Protein AF-A0A7V2MY46-F1 (afdb_monomer_lite)

Structure (mmCIF, N/CA/C/O backbone):
data_AF-A0A7V2MY46-F1
#
_entry.id   AF-A0A7V2MY46-F1
#
loop_
_atom_site.group_PDB
_atom_site.id
_atom_site.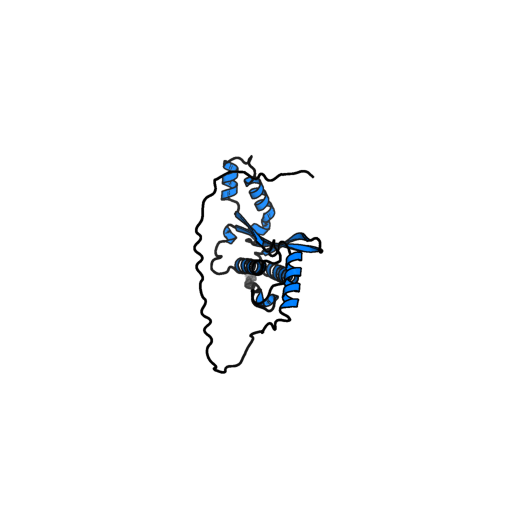type_symbol
_atom_site.label_atom_id
_atom_site.label_alt_id
_atom_site.label_comp_id
_atom_site.label_asym_id
_atom_site.label_entity_id
_atom_site.label_seq_id
_atom_site.pdbx_PDB_ins_code
_atom_site.Cartn_x
_atom_site.Cartn_y
_atom_site.Cartn_z
_atom_site.occupancy
_atom_site.B_iso_or_equiv
_atom_site.auth_seq_id
_atom_site.auth_comp_id
_atom_site.auth_asym_id
_atom_site.auth_atom_id
_atom_site.pdbx_PDB_model_num
ATOM 1 N N . MET A 1 1 ? -29.717 -72.436 32.506 1.00 44.84 1 MET A N 1
ATOM 2 C CA . MET A 1 1 ? -28.414 -71.732 32.573 1.00 44.84 1 MET A CA 1
ATOM 3 C C . MET A 1 1 ? -28.095 -71.177 31.190 1.00 44.84 1 MET A C 1
ATOM 5 O O . MET A 1 1 ? -27.699 -71.942 30.326 1.00 44.84 1 MET A O 1
ATOM 9 N N . ILE A 1 2 ? -28.327 -69.883 30.947 1.00 44.25 2 ILE A N 1
ATOM 10 C CA . ILE A 1 2 ? -28.041 -69.224 29.660 1.00 44.25 2 ILE A CA 1
ATOM 11 C C . ILE A 1 2 ? -27.085 -68.067 29.966 1.00 44.25 2 ILE A C 1
ATOM 13 O O . ILE A 1 2 ? -27.463 -67.117 30.643 1.00 44.25 2 ILE A O 1
ATOM 17 N N . ARG A 1 3 ? -25.819 -68.189 29.548 1.00 48.25 3 ARG A N 1
ATOM 18 C CA . ARG A 1 3 ? -24.793 -67.143 29.689 1.00 48.25 3 ARG A CA 1
ATOM 19 C C . ARG A 1 3 ? -24.829 -66.249 28.450 1.00 48.25 3 ARG A C 1
ATOM 21 O O . ARG A 1 3 ? -24.311 -66.633 27.404 1.00 48.25 3 ARG A O 1
ATOM 28 N N . THR A 1 4 ? -25.407 -65.061 28.564 1.00 49.06 4 THR A N 1
ATOM 29 C CA . THR A 1 4 ? -25.304 -64.002 27.554 1.00 49.06 4 THR A CA 1
ATOM 30 C C . THR A 1 4 ? -23.924 -63.343 27.644 1.00 49.06 4 THR A C 1
ATOM 32 O O . THR A 1 4 ? -23.519 -62.841 28.689 1.00 49.06 4 THR A O 1
ATOM 35 N N . ARG A 1 5 ? -23.152 -63.395 26.551 1.00 54.81 5 ARG A N 1
ATOM 36 C CA . ARG A 1 5 ? -21.852 -62.718 26.427 1.00 54.81 5 ARG A CA 1
ATOM 37 C C . ARG A 1 5 ? -22.068 -61.328 25.832 1.00 54.81 5 ARG A C 1
ATOM 39 O O . ARG A 1 5 ? -22.324 -61.210 24.637 1.00 54.81 5 ARG A O 1
ATOM 46 N N . THR A 1 6 ? -21.933 -60.290 26.647 1.00 55.34 6 THR A N 1
ATOM 47 C CA . THR A 1 6 ? -21.928 -58.892 26.196 1.00 55.34 6 THR A CA 1
ATOM 48 C C . THR A 1 6 ? -20.611 -58.599 25.475 1.00 55.34 6 THR A C 1
ATOM 50 O O . THR A 1 6 ? -19.540 -58.675 26.075 1.00 55.34 6 THR A O 1
ATOM 53 N N . ARG A 1 7 ? -20.673 -58.309 24.172 1.00 56.25 7 ARG A N 1
ATOM 54 C CA . ARG A 1 7 ? -19.528 -57.837 23.379 1.00 56.25 7 ARG A CA 1
ATOM 55 C C . ARG A 1 7 ? -19.527 -56.310 23.390 1.00 56.25 7 ARG A C 1
ATOM 57 O O . ARG A 1 7 ? -20.458 -55.699 22.878 1.00 56.25 7 ARG A O 1
ATOM 64 N N . TRP A 1 8 ? -18.489 -55.710 23.962 1.00 48.81 8 TRP A N 1
ATOM 65 C CA . TRP A 1 8 ? -18.244 -54.273 23.882 1.00 48.81 8 TRP A CA 1
ATOM 66 C C . TRP A 1 8 ? -17.620 -53.951 22.521 1.00 48.81 8 TRP A C 1
ATOM 68 O O . TRP A 1 8 ? -16.520 -54.413 22.220 1.00 48.81 8 TRP A O 1
ATOM 78 N N . LEU A 1 9 ? -18.331 -53.196 21.684 1.00 54.00 9 LEU A N 1
ATOM 79 C CA . LEU A 1 9 ? -17.766 -52.604 20.473 1.00 54.00 9 LEU A CA 1
ATOM 80 C C . LEU A 1 9 ? -17.039 -51.318 20.875 1.00 54.00 9 LEU A C 1
ATOM 82 O O . LEU A 1 9 ? -17.671 -50.340 21.264 1.00 54.00 9 LEU A O 1
ATOM 86 N N . VAL A 1 10 ? -15.709 -51.329 20.803 1.00 60.22 10 VAL A N 1
ATOM 87 C CA . VAL A 1 10 ? -14.891 -50.116 20.911 1.00 60.22 10 VAL A CA 1
ATOM 88 C C . VAL A 1 10 ? -14.992 -49.384 19.573 1.00 60.22 10 VAL A C 1
ATOM 90 O O . VAL A 1 10 ? -14.471 -49.856 18.565 1.00 60.22 10 VAL A O 1
ATOM 93 N N . ALA A 1 11 ? -15.700 -48.255 19.549 1.00 58.91 11 ALA A N 1
ATOM 94 C CA . ALA A 1 11 ? -15.731 -47.365 18.395 1.00 58.91 11 ALA A CA 1
ATOM 95 C C . ALA A 1 11 ? -14.409 -46.584 18.330 1.00 58.91 11 ALA A C 1
ATOM 97 O O . ALA A 1 11 ? -14.105 -45.786 19.217 1.00 58.91 11 ALA A O 1
ATOM 98 N N . LEU A 1 12 ? -13.612 -46.833 17.292 1.00 60.91 12 LEU A N 1
ATOM 99 C CA . LEU A 1 12 ? -12.395 -46.080 17.009 1.00 60.91 12 LEU A CA 1
ATOM 100 C C . LEU A 1 12 ? -12.801 -44.746 16.358 1.00 60.91 12 LEU A C 1
ATOM 102 O O . LEU A 1 12 ? -13.197 -44.717 15.193 1.00 60.91 12 LEU A O 1
ATOM 106 N N . ALA A 1 13 ? -12.761 -43.649 17.113 1.00 59.25 13 ALA A N 1
ATOM 107 C CA . ALA A 1 13 ? -12.963 -42.315 16.554 1.00 59.25 13 ALA A CA 1
ATOM 108 C C . ALA A 1 13 ? -11.739 -41.929 15.699 1.00 59.25 13 ALA A C 1
ATOM 110 O O . ALA A 1 13 ? -10.608 -42.073 16.175 1.00 59.25 13 ALA A O 1
ATOM 111 N N . PRO A 1 14 ? -11.912 -41.439 14.458 1.00 60.59 14 PRO A N 1
ATOM 112 C CA . PRO A 1 14 ? -10.790 -40.964 13.667 1.00 60.59 14 PRO A CA 1
ATOM 113 C C . PRO A 1 14 ? -10.289 -39.651 14.276 1.00 60.59 14 PRO A C 1
ATOM 115 O O . PRO A 1 14 ? -11.007 -38.652 14.318 1.00 60.59 14 PRO A O 1
ATOM 118 N N . ALA A 1 15 ? -9.052 -39.656 14.768 1.00 59.81 15 ALA A N 1
ATOM 119 C CA . ALA A 1 15 ? -8.360 -38.437 15.153 1.00 59.81 15 ALA A CA 1
ATOM 120 C C . ALA A 1 15 ? -8.106 -37.606 13.885 1.00 59.81 15 ALA A C 1
ATOM 122 O O . ALA A 1 15 ? -7.259 -37.953 13.062 1.00 59.81 15 ALA A O 1
ATOM 123 N N . LEU A 1 16 ? -8.864 -36.521 13.716 1.00 63.00 16 LEU A N 1
ATOM 124 C CA . LEU A 1 16 ? -8.587 -35.485 12.725 1.00 63.00 16 LEU A CA 1
ATOM 125 C C . LEU A 1 16 ? -7.286 -34.779 13.128 1.00 63.00 16 LEU A C 1
ATOM 127 O O . LEU A 1 16 ? -7.288 -33.827 13.905 1.00 63.00 16 LEU A O 1
ATOM 131 N N . LEU A 1 17 ? -6.161 -35.285 12.627 1.00 61.47 17 LEU A N 1
ATOM 132 C CA . LEU A 1 17 ? -4.882 -34.585 12.649 1.00 61.47 17 LEU A CA 1
ATOM 133 C C . LEU A 1 17 ? -5.047 -33.300 11.829 1.00 61.47 17 LEU A C 1
ATOM 135 O O . LEU A 1 17 ? -5.186 -33.354 10.607 1.00 61.47 17 LEU A O 1
ATOM 139 N N . GLY A 1 18 ? -5.077 -32.151 12.507 1.00 54.41 18 GLY A N 1
ATOM 140 C CA . GLY A 1 18 ? -5.053 -30.846 11.857 1.00 54.41 18 GLY A CA 1
ATOM 141 C C . GLY A 1 18 ? -3.817 -30.746 10.969 1.00 54.41 18 GLY A C 1
ATOM 142 O O . GLY A 1 18 ? -2.693 -30.883 11.451 1.00 54.41 18 GLY A O 1
ATOM 143 N N . ALA A 1 19 ? -4.023 -30.555 9.666 1.00 53.84 19 ALA A N 1
ATOM 144 C CA . ALA A 1 19 ? -2.927 -30.298 8.746 1.00 53.84 19 ALA A CA 1
ATOM 145 C C . ALA A 1 19 ? -2.187 -29.026 9.203 1.00 53.84 19 ALA A C 1
ATOM 147 O O . ALA A 1 19 ? -2.848 -28.038 9.541 1.00 53.84 19 ALA A O 1
ATOM 148 N N . PRO A 1 20 ? -0.843 -29.020 9.236 1.00 48.09 20 PRO A N 1
ATOM 149 C CA . PRO A 1 20 ? -0.109 -27.799 9.522 1.00 48.09 20 PRO A CA 1
ATOM 150 C C . PRO A 1 20 ? -0.465 -26.766 8.449 1.00 48.09 20 PRO A C 1
ATOM 152 O O . PRO A 1 20 ? -0.367 -27.058 7.256 1.00 48.09 20 PRO A O 1
ATOM 155 N N . LEU A 1 21 ? -0.887 -25.568 8.868 1.00 53.72 21 LEU A N 1
ATOM 156 C CA . LEU A 1 21 ? -0.947 -24.409 7.981 1.00 53.72 21 LEU A CA 1
ATOM 157 C C . LEU A 1 21 ? 0.453 -24.274 7.373 1.00 53.72 21 LEU A C 1
ATOM 159 O O . LEU A 1 21 ? 1.414 -24.007 8.097 1.00 53.72 21 LEU A O 1
ATOM 163 N N . ALA A 1 22 ? 0.596 -24.532 6.074 1.00 50.19 22 ALA A N 1
ATOM 164 C CA . ALA A 1 22 ? 1.847 -24.255 5.391 1.00 50.19 22 ALA A CA 1
ATOM 165 C C . ALA A 1 22 ? 2.182 -22.782 5.651 1.00 50.19 22 ALA A C 1
ATOM 167 O O . ALA A 1 22 ? 1.335 -21.918 5.429 1.00 50.19 22 ALA A O 1
ATOM 168 N N . ALA A 1 23 ? 3.381 -22.502 6.165 1.00 55.88 23 ALA A N 1
ATOM 169 C CA . ALA A 1 23 ? 3.862 -21.137 6.300 1.00 55.88 23 ALA A CA 1
ATOM 170 C C . ALA A 1 23 ? 3.886 -20.523 4.894 1.00 55.88 23 ALA A C 1
ATOM 172 O O . ALA A 1 23 ? 4.755 -20.845 4.080 1.00 55.88 23 ALA A O 1
ATOM 173 N N . GLN A 1 24 ? 2.864 -19.729 4.574 1.00 66.38 24 GLN A N 1
ATOM 174 C CA . GLN A 1 24 ? 2.702 -19.140 3.255 1.00 66.38 24 GLN A CA 1
ATOM 175 C C . GLN A 1 24 ? 3.896 -18.209 3.041 1.00 66.38 24 GLN A C 1
ATOM 177 O O . GLN A 1 24 ? 4.104 -17.250 3.782 1.00 66.38 24 GLN A O 1
ATOM 182 N N . THR A 1 25 ? 4.765 -18.574 2.101 1.00 89.19 25 THR A N 1
ATOM 183 C CA . THR A 1 25 ? 5.990 -17.818 1.852 1.00 89.19 25 THR A CA 1
ATOM 184 C C . THR A 1 25 ? 5.619 -16.588 1.039 1.00 89.19 25 THR A C 1
ATOM 186 O O . THR A 1 25 ? 5.189 -16.716 -0.105 1.00 89.19 25 THR A O 1
ATOM 189 N N . ILE A 1 26 ? 5.765 -15.404 1.634 1.00 96.31 26 ILE A N 1
ATOM 190 C CA . ILE A 1 26 ? 5.511 -14.137 0.947 1.00 96.31 26 ILE A CA 1
ATOM 191 C C . ILE A 1 26 ? 6.589 -13.944 -0.133 1.00 96.31 26 ILE A C 1
ATOM 193 O O . ILE A 1 26 ? 7.773 -13.916 0.215 1.00 96.31 26 ILE A O 1
ATOM 197 N N . PRO A 1 27 ? 6.225 -13.830 -1.425 1.00 96.75 27 PRO A N 1
ATOM 198 C CA . PRO A 1 27 ? 7.199 -13.692 -2.496 1.00 96.75 27 PRO A CA 1
ATOM 199 C C . PRO A 1 27 ? 7.903 -12.343 -2.381 1.00 96.75 27 PRO A C 1
ATOM 201 O O . PRO A 1 27 ? 7.259 -11.311 -2.187 1.00 96.75 27 PRO A O 1
ATOM 204 N N . SER A 1 28 ? 9.225 -12.336 -2.526 1.00 97.56 28 SER A N 1
ATOM 205 C CA . SER A 1 28 ? 9.968 -11.081 -2.543 1.00 97.56 28 SER A CA 1
ATOM 206 C C . SER A 1 28 ? 9.742 -10.329 -3.860 1.00 97.56 28 SER A C 1
ATOM 208 O O . SER A 1 28 ? 9.423 -10.945 -4.886 1.00 97.56 28 SER A O 1
ATOM 210 N N . PRO A 1 29 ? 9.983 -9.004 -3.899 1.00 97.56 29 PRO A N 1
ATOM 211 C CA . PRO A 1 29 ? 9.977 -8.266 -5.157 1.00 97.56 29 PRO A CA 1
ATOM 212 C C . PRO A 1 29 ? 10.921 -8.890 -6.187 1.00 97.56 29 PRO A C 1
ATOM 214 O O . PRO A 1 29 ? 10.576 -8.966 -7.360 1.00 97.56 29 PRO A O 1
ATOM 217 N N . ARG A 1 30 ? 12.075 -9.415 -5.758 1.00 97.44 30 ARG A N 1
ATOM 218 C CA . ARG A 1 30 ? 13.030 -10.095 -6.638 1.00 97.44 30 ARG A CA 1
ATOM 219 C C . ARG A 1 30 ? 12.428 -11.333 -7.298 1.00 97.44 30 ARG A C 1
ATOM 221 O O . ARG A 1 30 ? 12.645 -11.525 -8.492 1.00 97.44 30 ARG A O 1
ATOM 228 N N . ASP A 1 31 ? 11.663 -12.133 -6.559 1.00 97.12 31 ASP A N 1
ATOM 229 C CA . ASP A 1 31 ? 11.052 -13.362 -7.080 1.00 97.12 31 ASP A CA 1
ATOM 230 C C . ASP A 1 31 ? 10.028 -13.065 -8.187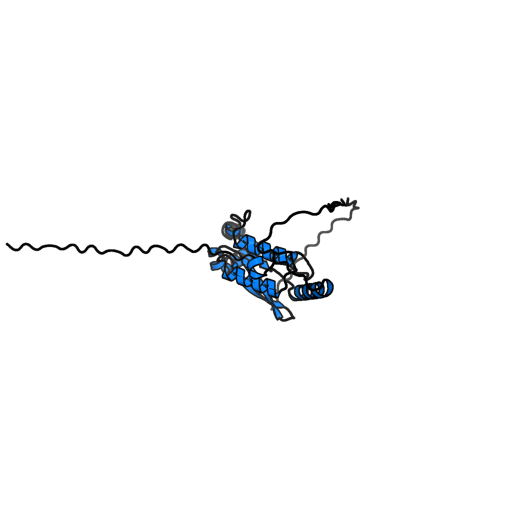 1.00 97.12 31 ASP A C 1
ATOM 232 O O . ASP A 1 31 ? 9.899 -13.829 -9.142 1.00 97.12 31 ASP A O 1
ATOM 236 N N . VAL A 1 32 ? 9.335 -11.923 -8.102 1.00 97.88 32 VAL A N 1
ATOM 237 C CA . VAL A 1 32 ? 8.273 -11.530 -9.049 1.00 97.88 32 VAL A CA 1
ATOM 238 C C . VAL A 1 32 ? 8.771 -10.598 -10.162 1.00 97.88 32 VAL A C 1
ATOM 240 O O . VAL A 1 32 ? 8.252 -10.602 -11.287 1.00 97.88 32 VAL A O 1
ATOM 243 N N . LEU A 1 33 ? 9.753 -9.748 -9.866 1.00 96.75 33 LEU A N 1
ATOM 244 C CA . LEU A 1 33 ? 10.292 -8.740 -10.781 1.00 96.75 33 LEU A CA 1
ATOM 245 C C . LEU A 1 33 ? 11.525 -9.236 -11.544 1.00 96.75 33 LEU A C 1
ATOM 247 O O . LEU A 1 33 ? 11.762 -8.777 -12.660 1.00 96.75 33 LEU A O 1
ATOM 251 N N . GLY A 1 34 ? 12.266 -10.195 -10.984 1.00 96.44 34 GLY A N 1
ATOM 252 C CA . GLY A 1 34 ? 13.513 -10.721 -11.544 1.00 96.44 34 GLY A CA 1
ATOM 253 C C . GLY A 1 34 ? 14.751 -9.873 -11.227 1.00 96.44 34 GLY A C 1
ATOM 254 O O . GLY A 1 34 ? 15.827 -10.138 -11.762 1.00 96.44 34 GLY A O 1
ATOM 255 N N . TYR A 1 35 ? 14.616 -8.853 -10.377 1.00 94.75 35 TYR A N 1
ATOM 256 C CA . TYR A 1 35 ? 15.691 -7.958 -9.950 1.00 94.75 35 TYR A CA 1
ATOM 257 C C . TYR A 1 35 ? 15.420 -7.404 -8.546 1.00 94.75 35 TYR A C 1
ATOM 259 O O . TYR A 1 35 ? 14.273 -7.342 -8.107 1.00 94.75 35 TYR A O 1
ATOM 267 N N . ASP A 1 36 ? 16.477 -7.002 -7.841 1.00 94.25 36 ASP A N 1
ATOM 268 C CA . ASP A 1 36 ? 16.356 -6.375 -6.521 1.00 94.25 36 ASP A CA 1
ATOM 269 C C . ASP A 1 36 ? 15.784 -4.948 -6.652 1.00 94.25 36 ASP A C 1
ATOM 271 O O . ASP A 1 36 ? 16.129 -4.222 -7.590 1.00 94.25 36 ASP A O 1
ATOM 275 N N . LEU A 1 37 ? 14.926 -4.522 -5.716 1.00 94.62 37 LEU A N 1
ATOM 276 C CA . LEU A 1 37 ? 14.388 -3.153 -5.716 1.00 94.62 37 LEU A CA 1
ATOM 277 C C . LEU A 1 37 ? 15.526 -2.121 -5.704 1.00 94.62 37 LEU A C 1
ATOM 279 O O . LEU A 1 37 ? 16.512 -2.268 -4.984 1.00 94.62 37 LEU A O 1
ATOM 283 N N . GLY A 1 38 ? 15.390 -1.079 -6.525 1.00 91.75 38 GLY A N 1
ATOM 284 C CA . GLY A 1 38 ? 16.425 -0.058 -6.724 1.00 91.75 38 GLY A CA 1
ATOM 285 C C . GLY A 1 38 ? 17.504 -0.417 -7.755 1.00 91.75 38 GLY A C 1
ATOM 286 O O . GLY A 1 38 ? 18.240 0.474 -8.179 1.00 91.75 38 GLY A O 1
ATOM 287 N N . ALA A 1 39 ? 17.585 -1.672 -8.221 1.00 92.44 39 ALA A N 1
ATOM 288 C CA . ALA A 1 39 ? 18.483 -2.042 -9.321 1.00 92.44 39 ALA A CA 1
ATOM 289 C C . ALA A 1 39 ? 18.002 -1.504 -10.685 1.00 92.44 39 ALA A C 1
ATOM 291 O O . ALA A 1 39 ? 18.814 -1.182 -11.556 1.00 92.44 39 ALA A O 1
ATOM 292 N N . ASP A 1 40 ? 16.685 -1.382 -10.865 1.00 91.88 40 ASP A N 1
ATOM 293 C CA . ASP A 1 40 ? 16.054 -0.667 -11.974 1.00 91.88 40 ASP A CA 1
ATOM 294 C C . ASP A 1 40 ? 14.786 0.048 -11.491 1.00 91.88 40 ASP A C 1
ATOM 296 O O . ASP A 1 40 ? 14.298 -0.199 -10.388 1.00 91.88 40 ASP A O 1
ATOM 300 N N . PHE A 1 41 ? 14.244 0.932 -12.327 1.00 95.06 41 PHE A N 1
ATOM 301 C CA . PHE A 1 41 ? 12.941 1.528 -12.081 1.00 95.06 41 PHE A CA 1
ATOM 302 C C . PHE A 1 41 ? 11.818 0.568 -12.476 1.00 95.06 41 PHE A C 1
ATOM 304 O O . PHE A 1 41 ? 11.640 0.230 -13.650 1.00 95.06 41 PHE A O 1
ATOM 311 N N . THR A 1 42 ? 11.019 0.169 -11.494 1.00 96.31 42 THR A N 1
ATOM 312 C CA . THR A 1 42 ? 9.852 -0.682 -11.690 1.00 96.31 42 THR A CA 1
ATOM 313 C C . THR A 1 42 ? 8.771 0.068 -12.466 1.00 96.31 42 THR A C 1
ATOM 315 O O . THR A 1 42 ? 8.264 1.103 -12.022 1.00 96.31 42 THR A O 1
ATOM 318 N N . SER A 1 43 ? 8.430 -0.449 -13.652 1.00 96.56 43 SER A N 1
ATOM 319 C CA . SER A 1 43 ? 7.333 0.070 -14.478 1.00 96.56 43 SER A CA 1
ATOM 320 C C . SER A 1 43 ? 5.994 -0.130 -13.782 1.00 96.56 43 SER A C 1
ATOM 322 O O . SER A 1 43 ? 5.868 -0.989 -12.906 1.00 96.56 43 SER A O 1
ATOM 324 N N . TYR A 1 44 ? 4.962 0.591 -14.214 1.00 97.56 44 TYR A N 1
ATOM 325 C CA . TYR A 1 44 ? 3.633 0.413 -13.635 1.00 97.56 44 TYR A CA 1
ATOM 326 C C . TYR A 1 44 ? 3.135 -1.038 -13.779 1.00 97.56 44 TYR A C 1
ATOM 328 O O . TYR A 1 44 ? 2.592 -1.613 -12.838 1.00 97.56 44 TYR A O 1
ATOM 336 N N . ALA A 1 45 ? 3.402 -1.683 -14.920 1.00 97.75 45 ALA A N 1
ATOM 337 C CA . ALA A 1 45 ? 3.067 -3.095 -15.113 1.00 97.75 45 ALA A CA 1
ATOM 338 C C . ALA A 1 45 ? 3.786 -4.019 -14.107 1.00 97.75 45 ALA A C 1
ATOM 340 O O . ALA A 1 45 ? 3.207 -5.006 -13.656 1.00 97.75 45 ALA A O 1
ATOM 341 N N . GLY A 1 46 ? 5.032 -3.697 -13.740 1.00 98.06 46 GLY A N 1
ATOM 342 C CA . GLY A 1 46 ? 5.776 -4.400 -12.693 1.00 98.06 46 GLY A CA 1
ATOM 343 C C . GLY A 1 46 ? 5.164 -4.186 -11.308 1.00 98.06 46 GLY A C 1
ATOM 344 O O . GLY A 1 46 ? 4.949 -5.161 -10.592 1.00 98.06 46 GLY A O 1
ATOM 345 N N . VAL A 1 47 ? 4.800 -2.942 -10.977 1.00 98.25 47 VAL A N 1
ATOM 346 C CA . VAL A 1 47 ? 4.098 -2.597 -9.728 1.00 98.25 47 VAL A CA 1
ATOM 347 C C . VAL A 1 47 ? 2.805 -3.393 -9.606 1.00 98.25 47 VAL A C 1
ATOM 349 O O . VAL A 1 47 ? 2.610 -4.094 -8.620 1.00 98.25 47 VAL A O 1
ATOM 352 N N . ALA A 1 48 ? 1.948 -3.349 -10.628 1.00 98.50 48 ALA A N 1
ATOM 353 C CA . ALA A 1 48 ? 0.663 -4.039 -10.611 1.00 98.50 48 ALA A CA 1
ATOM 354 C C . ALA A 1 48 ? 0.823 -5.569 -10.552 1.00 98.50 48 ALA A C 1
ATOM 356 O O . ALA A 1 48 ? 0.039 -6.250 -9.892 1.00 98.50 48 ALA A O 1
ATOM 357 N N . ARG A 1 49 ? 1.852 -6.126 -11.212 1.00 98.56 49 ARG A N 1
ATOM 358 C CA . ARG A 1 49 ? 2.182 -7.556 -11.119 1.00 98.56 49 ARG A CA 1
ATOM 359 C C . ARG A 1 49 ? 2.588 -7.946 -9.700 1.00 98.56 49 ARG A C 1
ATOM 361 O O . ARG A 1 49 ? 2.082 -8.940 -9.190 1.00 98.56 49 ARG A O 1
ATOM 368 N N . TYR A 1 50 ? 3.473 -7.177 -9.071 1.00 98.62 50 TYR A N 1
ATOM 369 C CA . TYR A 1 50 ? 3.927 -7.472 -7.716 1.00 98.62 50 TYR A CA 1
ATOM 370 C C . TYR A 1 50 ? 2.831 -7.252 -6.667 1.00 98.62 50 TYR A C 1
ATOM 372 O O . TYR A 1 50 ? 2.658 -8.097 -5.800 1.00 98.62 50 TYR A O 1
ATOM 380 N N . ALA A 1 51 ? 2.030 -6.191 -6.794 1.00 98.62 51 ALA A N 1
ATOM 381 C CA . ALA A 1 51 ? 0.889 -5.930 -5.917 1.00 98.62 51 ALA A CA 1
ATOM 382 C C . ALA A 1 51 ? -0.118 -7.096 -5.907 1.00 98.62 51 ALA A C 1
ATOM 384 O O . ALA A 1 51 ? -0.552 -7.516 -4.838 1.00 98.62 51 ALA A O 1
ATOM 385 N N . ARG A 1 52 ? -0.435 -7.661 -7.083 1.00 98.62 52 ARG A N 1
ATOM 386 C CA . ARG A 1 52 ? -1.279 -8.863 -7.198 1.00 98.62 52 ARG A CA 1
ATOM 387 C C . ARG A 1 52 ? -0.635 -10.086 -6.553 1.00 98.62 52 ARG A C 1
ATOM 389 O O . ARG A 1 52 ? -1.254 -10.706 -5.702 1.00 98.62 52 ARG A O 1
ATOM 396 N N . ALA A 1 53 ? 0.624 -10.372 -6.885 1.00 98.50 53 ALA A N 1
ATOM 397 C CA . ALA A 1 53 ? 1.340 -11.507 -6.302 1.00 98.50 53 ALA A CA 1
ATOM 398 C C . ALA A 1 53 ? 1.428 -11.428 -4.767 1.00 98.50 53 ALA A C 1
ATOM 400 O O . ALA A 1 53 ? 1.354 -12.449 -4.089 1.00 98.50 53 ALA A O 1
ATOM 401 N N . LEU A 1 54 ? 1.574 -10.218 -4.219 1.00 98.44 54 LEU A N 1
ATOM 402 C CA . LEU A 1 54 ? 1.615 -9.988 -2.781 1.00 98.44 54 LEU A CA 1
ATOM 403 C C . LEU A 1 54 ? 0.250 -10.231 -2.122 1.00 98.44 54 LEU A C 1
ATOM 405 O O . LEU A 1 54 ? 0.197 -10.893 -1.088 1.00 98.44 54 LEU A O 1
ATOM 409 N N . ALA A 1 55 ? -0.831 -9.725 -2.723 1.00 98.31 55 ALA A N 1
ATOM 410 C CA . ALA A 1 55 ? -2.198 -9.934 -2.242 1.00 98.31 55 ALA A CA 1
ATOM 411 C C . ALA A 1 55 ? -2.616 -11.411 -2.302 1.00 98.31 55 ALA A C 1
ATOM 413 O O . ALA A 1 55 ? -3.169 -11.935 -1.342 1.00 98.31 55 ALA A O 1
ATOM 414 N N . ASP A 1 56 ? -2.267 -12.117 -3.379 1.00 97.88 56 ASP A N 1
ATOM 415 C CA . ASP A 1 56 ? -2.572 -13.545 -3.532 1.00 97.88 56 ASP A CA 1
ATOM 416 C C . ASP A 1 56 ? -1.835 -14.416 -2.495 1.00 97.88 56 ASP A C 1
ATOM 418 O O . ASP A 1 56 ? -2.313 -15.480 -2.095 1.00 97.88 56 ASP A O 1
ATOM 422 N N . ALA A 1 57 ? -0.645 -13.984 -2.066 1.00 97.44 57 ALA A N 1
ATOM 423 C CA . ALA A 1 57 ? 0.218 -14.749 -1.173 1.00 97.44 57 ALA A CA 1
ATOM 424 C C . ALA A 1 57 ? 0.081 -14.389 0.314 1.00 97.44 57 ALA A C 1
ATOM 426 O O . ALA A 1 57 ? 0.582 -15.145 1.147 1.00 97.44 57 ALA A O 1
ATOM 427 N N . SER A 1 58 ? -0.538 -13.257 0.665 1.00 97.06 58 SER A N 1
ATOM 428 C CA . SER A 1 58 ? -0.605 -12.773 2.047 1.00 97.06 58 SER A CA 1
ATOM 429 C C . SER A 1 58 ? -2.047 -12.633 2.534 1.00 97.06 58 SER A C 1
ATOM 431 O O . SER A 1 58 ? -2.795 -11.833 1.975 1.00 97.06 58 SER A O 1
ATOM 433 N N . PRO A 1 59 ? -2.437 -13.283 3.648 1.00 96.06 59 PRO A N 1
ATOM 434 C CA . PRO A 1 59 ? -3.753 -13.058 4.248 1.00 96.06 59 PRO A CA 1
ATOM 435 C C . PRO A 1 59 ? -3.899 -11.650 4.854 1.00 96.06 59 PRO A C 1
ATOM 437 O O . PRO A 1 59 ? -4.992 -11.273 5.269 1.00 96.06 59 PRO A O 1
ATOM 440 N N . TYR A 1 60 ? -2.805 -10.886 4.940 1.00 97.25 60 TYR A N 1
ATOM 441 C CA . TYR A 1 60 ? -2.783 -9.531 5.482 1.00 97.25 60 TYR A CA 1
ATOM 442 C C . TYR A 1 60 ? -3.033 -8.450 4.430 1.00 97.25 60 TYR A C 1
ATOM 444 O O . TYR A 1 60 ? -3.101 -7.280 4.795 1.00 97.25 60 TYR A O 1
ATOM 452 N N . VAL A 1 61 ? -3.111 -8.798 3.142 1.00 98.50 61 VAL A N 1
ATOM 453 C CA . VAL A 1 61 ? -3.117 -7.827 2.043 1.00 98.50 61 VAL A CA 1
ATOM 454 C C . VAL A 1 61 ? -4.374 -7.988 1.194 1.00 98.50 61 VAL A C 1
ATOM 456 O O . VAL A 1 61 ? -4.580 -9.018 0.565 1.00 98.50 61 VAL A O 1
ATOM 459 N N . ASP A 1 62 ? -5.179 -6.932 1.124 1.00 98.44 62 ASP A N 1
ATOM 460 C CA . ASP A 1 62 ? -6.333 -6.811 0.232 1.00 98.44 62 ASP A CA 1
ATOM 461 C C . ASP A 1 62 ? -6.028 -5.775 -0.864 1.00 98.44 62 ASP A C 1
ATOM 463 O O . ASP A 1 62 ? -5.758 -4.604 -0.576 1.00 98.44 62 ASP A O 1
ATOM 467 N N . LEU A 1 63 ? -6.022 -6.203 -2.130 1.00 98.62 63 LEU A N 1
ATOM 468 C CA . LEU A 1 63 ? -5.772 -5.328 -3.277 1.00 98.62 63 LEU A CA 1
ATOM 469 C C . LEU A 1 63 ? -7.089 -4.760 -3.803 1.00 98.62 63 LEU A C 1
ATOM 471 O O . LEU A 1 63 ? -7.925 -5.484 -4.341 1.00 98.62 63 LEU A O 1
ATOM 475 N N . ARG A 1 64 ? -7.229 -3.435 -3.753 1.00 98.19 64 ARG A N 1
ATOM 476 C CA . ARG A 1 64 ? -8.400 -2.720 -4.266 1.00 98.19 64 ARG A CA 1
ATOM 477 C C . ARG A 1 64 ? -8.034 -1.827 -5.438 1.00 98.19 64 ARG A C 1
ATOM 479 O O . ARG A 1 64 ? -7.047 -1.099 -5.393 1.00 98.19 64 ARG A O 1
ATOM 486 N N . VAL A 1 65 ? -8.873 -1.835 -6.467 1.00 98.38 65 VAL A N 1
ATOM 487 C CA . VAL A 1 65 ? -8.822 -0.844 -7.546 1.00 98.38 65 VAL A CA 1
ATOM 488 C C . VAL A 1 65 ? -9.764 0.293 -7.173 1.00 98.38 65 VAL A C 1
ATOM 490 O O . VAL A 1 65 ? -10.964 0.069 -7.036 1.00 98.38 65 VAL A O 1
ATOM 493 N N . TYR A 1 66 ? -9.235 1.504 -6.996 1.00 97.50 66 TYR A N 1
ATOM 494 C CA . TYR A 1 66 ? -10.042 2.661 -6.585 1.00 97.50 66 TYR A CA 1
ATOM 495 C C . TYR A 1 66 ? -10.414 3.589 -7.744 1.00 97.50 66 TYR A C 1
ATOM 497 O O . TYR A 1 66 ? -11.238 4.488 -7.589 1.00 97.50 66 TYR A O 1
ATOM 505 N N . GLY A 1 67 ? -9.821 3.382 -8.918 1.00 98.12 67 GLY A N 1
ATOM 506 C CA . GLY A 1 67 ? -10.094 4.207 -10.083 1.00 98.12 67 GLY A CA 1
ATOM 507 C C . GLY A 1 67 ? -9.236 3.839 -11.280 1.00 98.12 67 GLY A C 1
ATOM 508 O O . GLY A 1 67 ? -8.561 2.806 -11.301 1.00 98.12 67 GLY A O 1
ATOM 509 N N . ARG A 1 68 ? -9.274 4.703 -12.294 1.00 98.44 68 ARG A N 1
ATOM 510 C CA . ARG A 1 68 ? -8.446 4.603 -13.495 1.00 98.44 68 ARG A CA 1
ATOM 511 C C . ARG A 1 68 ? -7.911 5.971 -13.890 1.00 98.44 68 ARG A C 1
ATOM 513 O O . ARG A 1 68 ? -8.581 6.981 -13.684 1.00 98.44 68 ARG A O 1
ATOM 520 N N . THR A 1 69 ? -6.718 5.993 -14.465 1.00 98.19 69 THR A N 1
ATOM 521 C CA . THR A 1 69 ? -6.108 7.207 -15.013 1.00 98.19 69 THR A CA 1
ATOM 522 C C . THR A 1 69 ? -6.684 7.580 -16.381 1.00 98.19 69 THR A C 1
ATOM 524 O O . THR A 1 69 ? -7.371 6.759 -16.997 1.00 98.19 69 THR A O 1
ATOM 527 N N . PRO A 1 70 ? -6.387 8.786 -16.909 1.00 97.62 70 PRO A N 1
ATOM 528 C CA . PRO A 1 70 ? -6.770 9.167 -18.269 1.00 97.62 70 PRO A CA 1
ATOM 529 C C . PRO A 1 70 ? -6.244 8.217 -19.353 1.00 97.62 70 PRO A C 1
ATOM 531 O O . PRO A 1 70 ? -6.939 7.982 -20.337 1.00 97.62 70 PRO A O 1
ATOM 534 N N . GLU A 1 71 ? -5.054 7.632 -19.176 1.00 97.62 71 GLU A N 1
ATOM 535 C CA . GLU A 1 71 ? -4.517 6.618 -20.098 1.00 97.62 71 GLU A CA 1
ATOM 536 C C . GLU A 1 71 ? -5.033 5.190 -19.787 1.00 97.62 71 GLU A C 1
ATOM 538 O O . GLU A 1 71 ? -4.560 4.209 -20.360 1.00 97.62 71 GLU A O 1
ATOM 543 N N . GLY A 1 72 ? -6.013 5.049 -18.886 1.00 97.56 72 GLY A N 1
ATOM 544 C CA . GLY A 1 72 ? -6.734 3.803 -18.616 1.00 97.56 72 GLY A CA 1
ATOM 545 C C . GLY A 1 72 ? -6.050 2.830 -17.651 1.00 97.56 72 GLY A C 1
ATOM 546 O O . GLY A 1 72 ? -6.523 1.698 -17.515 1.00 97.56 72 GLY A O 1
ATOM 547 N N . ARG A 1 73 ? -4.968 3.239 -16.971 1.00 98.00 73 ARG A N 1
ATOM 548 C CA . ARG A 1 73 ? -4.264 2.409 -15.976 1.00 98.00 73 ARG A CA 1
ATOM 549 C C . ARG A 1 73 ? -5.044 2.365 -14.671 1.00 98.00 73 ARG A C 1
ATOM 551 O O . ARG A 1 73 ? -5.599 3.372 -14.247 1.00 98.00 73 ARG A O 1
ATOM 558 N N . GLU A 1 74 ? -5.085 1.205 -14.030 1.00 98.44 74 GLU A N 1
ATOM 559 C CA . GLU A 1 74 ? -5.766 1.032 -12.745 1.00 98.44 74 GLU A CA 1
ATOM 560 C C . GLU A 1 74 ? -5.018 1.764 -11.628 1.00 98.44 74 GLU A C 1
ATOM 562 O O . GLU A 1 74 ? -3.794 1.690 -11.511 1.00 98.44 74 GLU A O 1
ATOM 567 N N . LEU A 1 75 ? -5.761 2.447 -10.774 1.00 98.56 75 LEU A N 1
ATOM 568 C CA . LEU A 1 75 ? -5.221 3.023 -9.557 1.00 98.56 75 LEU A CA 1
ATOM 569 C C . LEU A 1 75 ? -5.442 2.039 -8.408 1.00 98.56 75 LEU A C 1
ATOM 571 O O . LEU A 1 75 ? -6.556 1.542 -8.221 1.00 98.56 75 LEU A O 1
ATOM 575 N N . LEU A 1 76 ? -4.367 1.712 -7.691 1.00 98.44 76 LEU A N 1
ATOM 576 C CA . LEU A 1 76 ? -4.310 0.572 -6.779 1.00 98.44 76 LEU A CA 1
ATOM 577 C C . LEU A 1 76 ? -4.158 1.035 -5.332 1.00 98.44 76 LEU A C 1
ATOM 579 O O . LEU A 1 76 ? -3.330 1.888 -5.034 1.00 98.44 76 LEU A O 1
ATOM 583 N N . HIS A 1 77 ? -4.891 0.398 -4.428 1.00 98.62 77 HIS A N 1
ATOM 584 C CA . HIS A 1 77 ? -4.641 0.426 -2.994 1.00 98.62 77 HIS A CA 1
ATOM 585 C C . HIS A 1 77 ? -4.303 -0.981 -2.513 1.00 98.62 77 HIS A C 1
ATOM 587 O O . HIS A 1 77 ? -5.074 -1.914 -2.722 1.00 98.62 77 HIS A O 1
ATOM 593 N N . LEU A 1 78 ? -3.172 -1.117 -1.829 1.00 98.69 78 LEU A N 1
ATOM 594 C CA . LEU A 1 78 ? -2.860 -2.270 -0.995 1.00 98.69 78 LEU A CA 1
ATOM 595 C C . LEU A 1 78 ? -3.330 -1.943 0.422 1.00 98.69 78 LEU A C 1
ATOM 597 O O . LEU A 1 78 ? -2.726 -1.106 1.095 1.00 98.69 78 LEU A O 1
ATOM 601 N N . VAL A 1 79 ? -4.426 -2.561 0.856 1.00 98.75 79 VAL A N 1
ATOM 602 C CA . VAL A 1 79 ? -4.894 -2.467 2.240 1.00 98.75 79 VAL A CA 1
ATOM 603 C C . VAL A 1 79 ? -4.213 -3.572 3.036 1.00 98.75 79 VAL A C 1
ATOM 605 O O . VAL A 1 79 ? -4.468 -4.750 2.809 1.00 98.75 79 VAL A O 1
ATOM 608 N N . ILE A 1 80 ? -3.324 -3.190 3.947 1.00 98.75 80 ILE A N 1
ATOM 609 C CA . ILE A 1 80 ? -2.504 -4.095 4.744 1.00 98.75 80 ILE A CA 1
ATOM 610 C C . ILE A 1 80 ? -2.956 -4.018 6.201 1.00 98.75 80 ILE A C 1
ATOM 612 O O . ILE A 1 80 ? -2.781 -2.994 6.867 1.00 98.75 80 ILE A O 1
ATOM 616 N N . ALA A 1 81 ? -3.572 -5.089 6.691 1.00 98.56 81 ALA A N 1
ATOM 617 C CA . ALA A 1 81 ? -4.098 -5.190 8.049 1.00 98.56 81 ALA A CA 1
ATOM 618 C C . ALA A 1 81 ? -4.272 -6.657 8.451 1.00 98.56 81 ALA A C 1
ATOM 620 O O . ALA A 1 81 ? -4.190 -7.560 7.621 1.00 98.56 81 ALA A O 1
ATOM 621 N N . ARG A 1 82 ? -4.547 -6.921 9.731 1.00 97.81 82 ARG A N 1
ATOM 622 C CA . ARG A 1 82 ? -4.915 -8.277 10.151 1.00 97.81 82 ARG A CA 1
ATOM 623 C C . ARG A 1 82 ? -6.210 -8.754 9.467 1.00 97.81 82 ARG A C 1
ATOM 625 O O . ARG A 1 82 ? -7.097 -7.930 9.229 1.00 97.81 82 ARG A O 1
ATOM 632 N N . PRO A 1 83 ? -6.374 -10.069 9.217 1.00 97.94 83 PRO A N 1
ATOM 633 C CA . PRO A 1 83 ? -7.573 -10.609 8.571 1.00 97.94 83 PRO A CA 1
ATOM 634 C C . PRO A 1 83 ? -8.887 -10.232 9.270 1.00 97.94 83 PRO A C 1
ATOM 636 O O . PRO A 1 83 ? -9.889 -9.970 8.611 1.00 97.94 83 PRO A O 1
ATOM 639 N N . ASP A 1 84 ? -8.886 -10.152 10.604 1.00 98.06 84 ASP A N 1
ATOM 640 C CA . ASP A 1 84 ? -10.041 -9.724 11.397 1.00 98.06 84 ASP A CA 1
ATOM 641 C C . ASP A 1 84 ? -10.379 -8.239 11.213 1.00 98.06 84 ASP A C 1
ATOM 643 O O . ASP A 1 84 ? -11.549 -7.873 11.304 1.00 98.06 84 ASP A O 1
ATOM 647 N N . TYR A 1 85 ? -9.397 -7.387 10.905 1.00 98.44 85 TYR A N 1
ATOM 648 C CA . TYR A 1 85 ? -9.633 -5.991 10.524 1.00 98.44 85 TYR A CA 1
ATOM 649 C C . TYR A 1 85 ? -10.120 -5.872 9.085 1.00 98.44 85 TYR A C 1
ATOM 651 O O . TYR A 1 85 ? -11.076 -5.140 8.843 1.00 98.44 85 TYR A O 1
ATOM 659 N N . LEU A 1 86 ? -9.533 -6.626 8.151 1.00 98.38 86 LEU A N 1
ATOM 660 C CA . LEU A 1 86 ? -9.973 -6.653 6.752 1.00 98.38 86 LEU A CA 1
ATOM 661 C C . LEU A 1 86 ? -11.436 -7.100 6.629 1.00 98.38 86 LEU A C 1
ATOM 663 O O . LEU A 1 86 ? -12.217 -6.463 5.925 1.00 98.38 86 LEU A O 1
ATOM 667 N N . ALA A 1 87 ? -11.837 -8.122 7.391 1.00 98.19 87 ALA A N 1
ATOM 668 C CA . ALA A 1 87 ? -13.209 -8.634 7.412 1.00 98.19 87 ALA A CA 1
ATOM 669 C C . ALA A 1 87 ? -14.256 -7.610 7.891 1.00 98.19 87 ALA A C 1
ATOM 671 O O . ALA A 1 87 ? -15.439 -7.762 7.599 1.00 98.19 87 ALA A O 1
ATOM 672 N N . ARG A 1 88 ? -13.836 -6.571 8.623 1.00 97.69 88 ARG A N 1
ATOM 673 C CA . ARG A 1 88 ? -14.702 -5.503 9.150 1.00 97.69 88 ARG A CA 1
ATOM 674 C C . ARG A 1 88 ? -14.241 -4.110 8.722 1.00 97.69 88 ARG A C 1
ATOM 676 O O . ARG A 1 88 ? -14.494 -3.128 9.421 1.00 97.69 88 ARG A O 1
ATOM 683 N N . LEU A 1 89 ? -13.520 -4.019 7.604 1.00 98.00 89 LEU A N 1
ATOM 684 C CA . LEU A 1 89 ? -12.867 -2.780 7.192 1.00 98.00 89 LEU A CA 1
ATOM 685 C C . LEU A 1 89 ? -13.871 -1.637 7.021 1.00 98.00 89 LEU A C 1
ATOM 687 O O . LEU A 1 89 ? -13.606 -0.531 7.481 1.00 98.00 89 LEU A O 1
ATOM 691 N N . ASP A 1 90 ? -15.033 -1.904 6.429 1.00 97.62 90 ASP A N 1
ATOM 692 C CA . ASP A 1 90 ? -16.050 -0.875 6.198 1.00 97.62 90 ASP A CA 1
ATOM 693 C C . ASP A 1 90 ? -16.583 -0.292 7.520 1.00 97.62 90 ASP A C 1
ATOM 695 O O . ASP A 1 90 ? -16.725 0.925 7.644 1.00 97.62 90 ASP A O 1
ATOM 699 N N . ASP A 1 91 ? -16.758 -1.122 8.555 1.00 98.25 91 ASP A N 1
ATOM 700 C CA . ASP A 1 91 ? -17.126 -0.670 9.904 1.00 98.25 91 ASP A CA 1
ATOM 701 C C . ASP A 1 91 ? -16.019 0.177 10.548 1.00 98.25 91 ASP A C 1
ATOM 703 O O . ASP A 1 91 ? -16.302 1.173 11.220 1.00 98.25 91 ASP A O 1
ATOM 707 N N . ILE A 1 92 ? -14.752 -0.217 10.369 1.00 98.44 92 ILE A N 1
ATOM 708 C CA . ILE A 1 92 ? -13.592 0.550 10.848 1.00 98.44 92 ILE A CA 1
ATOM 709 C C . ILE A 1 92 ? -13.577 1.925 10.175 1.00 98.44 92 ILE A C 1
ATOM 711 O O . ILE A 1 92 ? -13.489 2.941 10.865 1.00 98.44 92 ILE A O 1
ATOM 715 N N . LEU A 1 93 ? -13.719 1.974 8.849 1.00 97.75 93 LEU A N 1
ATOM 716 C CA . LEU A 1 93 ? -13.733 3.218 8.082 1.00 97.75 93 LEU A CA 1
ATOM 717 C C . LEU A 1 93 ? -14.923 4.107 8.465 1.00 97.75 93 LEU A C 1
ATOM 719 O O . LEU A 1 93 ? -14.741 5.309 8.642 1.00 97.75 93 LEU A O 1
ATOM 723 N N . ALA A 1 94 ? -16.112 3.537 8.673 1.00 98.25 94 ALA A N 1
ATOM 724 C CA . ALA A 1 94 ? -17.287 4.281 9.123 1.00 98.25 94 ALA A CA 1
ATOM 725 C C . ALA A 1 94 ? -17.083 4.902 10.516 1.00 98.25 94 ALA A C 1
ATOM 727 O O . ALA A 1 94 ? -17.420 6.067 10.730 1.00 98.25 94 ALA A O 1
ATOM 728 N N . ARG A 1 95 ? -16.473 4.165 11.453 1.00 98.31 95 ARG A N 1
ATOM 729 C CA . ARG A 1 95 ? -16.134 4.677 12.793 1.00 98.31 95 ARG A CA 1
ATOM 730 C C . ARG A 1 95 ? -15.092 5.786 12.738 1.00 98.31 95 ARG A C 1
ATOM 732 O O . ARG A 1 95 ? -15.232 6.785 13.434 1.00 98.31 95 ARG A O 1
ATOM 739 N N . LEU A 1 96 ? -14.061 5.637 11.910 1.00 97.94 96 LEU A N 1
ATOM 740 C CA . LEU A 1 96 ? -13.052 6.681 11.725 1.00 97.94 96 LEU A CA 1
ATOM 741 C C . LEU A 1 96 ? -13.640 7.924 11.045 1.00 97.94 96 LEU A C 1
ATOM 743 O O . LEU A 1 96 ? -13.296 9.043 11.421 1.00 97.94 96 LEU A O 1
ATOM 747 N N . ALA A 1 97 ? -14.568 7.745 10.103 1.00 97.75 97 ALA A N 1
ATOM 748 C CA . ALA A 1 97 ? -15.312 8.844 9.504 1.00 97.75 97 ALA A CA 1
ATOM 749 C C . ALA A 1 97 ? -16.187 9.560 10.543 1.00 97.75 97 ALA A C 1
ATOM 751 O O . ALA A 1 97 ? -16.168 10.784 10.581 1.00 97.75 97 ALA A O 1
ATOM 752 N N . GLU A 1 98 ? -16.894 8.824 11.411 1.00 98.19 98 GLU A N 1
ATOM 753 C CA . GLU A 1 98 ? -17.637 9.382 12.551 1.00 98.19 98 GLU A CA 1
ATOM 754 C C . GLU A 1 98 ? -16.701 10.177 13.473 1.00 98.19 98 GLU A C 1
ATOM 756 O O . GLU A 1 98 ? -16.979 11.332 13.786 1.00 98.19 98 GLU A O 1
ATOM 761 N N . LEU A 1 99 ? -15.550 9.612 13.847 1.00 97.75 99 LEU A N 1
ATOM 762 C CA . LEU A 1 99 ? -14.559 10.278 14.697 1.00 97.75 99 LEU A CA 1
ATOM 763 C C . LEU A 1 99 ? -14.049 11.599 14.101 1.00 97.75 99 LEU A C 1
ATOM 765 O O . LEU A 1 99 ? -13.780 12.538 14.845 1.00 97.75 99 LEU A O 1
ATOM 769 N N . ALA A 1 100 ? -13.923 11.682 12.776 1.00 96.12 100 ALA A N 1
ATOM 770 C CA . ALA A 1 100 ? -13.459 12.881 12.084 1.00 96.12 100 ALA A CA 1
ATOM 771 C C . ALA A 1 100 ? -14.506 14.009 12.026 1.00 96.12 100 ALA A C 1
ATOM 773 O O . ALA A 1 100 ? -14.173 15.130 11.629 1.00 96.12 100 ALA A O 1
ATOM 774 N N . ARG A 1 101 ? -15.769 13.747 12.390 1.00 97.25 101 ARG A N 1
ATOM 775 C CA . ARG A 1 101 ? -16.816 14.769 12.341 1.00 97.25 101 ARG A CA 1
ATOM 776 C C . ARG A 1 101 ? -16.769 15.696 13.561 1.00 97.25 101 ARG A C 1
ATOM 778 O O . ARG A 1 101 ? -16.609 15.227 14.687 1.00 97.25 101 ARG A O 1
ATOM 785 N N . PRO A 1 102 ? -16.991 17.010 13.374 1.00 96.12 102 PRO A N 1
ATOM 786 C CA . PRO A 1 102 ? -16.959 17.975 14.472 1.00 96.12 102 PRO A CA 1
ATOM 787 C C . PRO A 1 102 ? -18.152 17.860 15.435 1.00 96.12 102 PRO A C 1
ATOM 789 O O . PRO A 1 102 ? -18.077 18.369 16.548 1.00 96.12 102 PRO A O 1
ATOM 792 N N . ASP A 1 103 ? -19.252 17.231 15.013 1.00 97.19 103 ASP A N 1
ATOM 793 C CA . ASP A 1 103 ? -20.475 17.044 15.800 1.00 97.19 103 ASP A CA 1
ATOM 794 C C . ASP A 1 103 ? -20.473 15.757 16.645 1.00 97.19 103 ASP A C 1
ATOM 796 O O . ASP A 1 103 ? -21.414 15.523 17.406 1.00 97.19 103 ASP A O 1
ATOM 800 N N . THR A 1 104 ? -19.418 14.939 16.569 1.00 97.81 104 THR A N 1
ATOM 801 C CA . THR A 1 104 ? -19.302 13.704 17.354 1.00 97.81 104 THR A CA 1
ATOM 802 C C . THR A 1 104 ? -19.111 14.014 18.845 1.00 97.81 104 THR A C 1
ATOM 804 O O . THR A 1 104 ? -18.148 14.693 19.213 1.00 97.81 104 THR A O 1
ATOM 807 N N . PRO A 1 105 ? -19.982 13.505 19.743 1.00 98.19 105 PRO A N 1
ATOM 808 C CA . PRO A 1 105 ? -19.873 13.774 21.175 1.00 98.19 105 PRO A CA 1
ATOM 809 C C . PRO A 1 105 ? -18.527 13.310 21.761 1.00 98.19 105 PRO A C 1
ATOM 811 O O . PRO A 1 105 ? -18.063 12.222 21.402 1.00 98.19 105 PRO A O 1
ATOM 814 N N . PRO A 1 106 ? -17.925 14.043 22.722 1.00 97.81 106 PRO A N 1
ATOM 815 C CA . PRO A 1 106 ? -16.609 13.702 23.276 1.00 97.81 106 PRO A CA 1
ATOM 816 C C . PRO A 1 106 ? -16.490 12.264 23.795 1.00 97.81 106 PRO A C 1
ATOM 818 O O . PRO A 1 106 ? -15.477 11.605 23.573 1.00 97.81 106 PRO A O 1
ATOM 821 N N . GLU A 1 107 ? -17.538 11.744 24.436 1.00 97.94 107 GLU A N 1
ATOM 822 C CA . GLU A 1 107 ? -17.519 10.379 24.975 1.00 97.94 107 GLU A CA 1
ATOM 823 C C . GLU A 1 107 ? -17.578 9.312 23.889 1.00 97.94 107 GLU A C 1
ATOM 825 O O . GLU A 1 107 ? -16.890 8.292 23.968 1.00 97.94 107 GLU A O 1
ATOM 830 N N . ARG A 1 108 ? -18.322 9.588 22.816 1.00 97.81 108 ARG A N 1
ATOM 831 C CA . ARG A 1 108 ? -18.353 8.728 21.640 1.00 97.81 108 ARG A CA 1
ATOM 832 C C . ARG A 1 108 ? -17.005 8.736 20.918 1.00 97.81 108 ARG A C 1
ATOM 834 O O . ARG A 1 108 ? -16.503 7.669 20.570 1.00 97.81 108 ARG A O 1
ATOM 841 N N . ALA A 1 109 ? -16.379 9.903 20.774 1.00 97.88 109 ALA A N 1
ATOM 842 C CA . ALA A 1 109 ? -15.048 10.032 20.186 1.00 97.88 109 ALA A CA 1
ATOM 843 C C . ALA A 1 109 ? -13.992 9.223 20.965 1.00 97.88 109 ALA A C 1
ATOM 845 O O . ALA A 1 109 ? -13.234 8.462 20.363 1.00 97.88 109 ALA A O 1
ATOM 846 N N . ARG A 1 110 ? -13.985 9.309 22.306 1.00 97.88 110 ARG A N 1
ATOM 847 C CA . ARG A 1 110 ? -13.092 8.506 23.167 1.00 97.88 110 ARG A CA 1
ATOM 848 C C . ARG A 1 110 ? -13.333 7.006 23.009 1.00 97.88 110 ARG A C 1
ATOM 850 O O . ARG A 1 110 ? -12.374 6.245 22.920 1.00 97.88 110 ARG A O 1
ATOM 857 N N . GLN A 1 111 ? -14.595 6.578 22.930 1.00 98.00 111 GLN A N 1
ATOM 858 C CA . GLN A 1 111 ? -14.936 5.172 22.709 1.00 98.00 111 GLN A CA 1
ATOM 859 C C . GLN A 1 111 ? -14.406 4.664 21.361 1.00 98.00 111 GLN A C 1
ATOM 861 O O . GLN A 1 111 ? -13.828 3.578 21.302 1.00 98.00 111 GLN A O 1
ATOM 866 N N . ILE A 1 112 ? -14.593 5.432 20.282 1.00 97.81 112 ILE A N 1
ATOM 867 C CA . ILE A 1 112 ? -14.095 5.059 18.953 1.00 97.81 112 ILE A CA 1
ATOM 868 C C . ILE A 1 112 ? -12.570 4.959 18.974 1.00 97.81 112 ILE A C 1
ATOM 870 O O . ILE A 1 112 ? -12.040 3.925 18.569 1.00 97.81 112 ILE A O 1
ATOM 874 N N . ALA A 1 113 ? -11.885 5.974 19.511 1.00 96.00 113 ALA A N 1
ATOM 875 C CA . ALA A 1 113 ? -10.427 6.012 19.597 1.00 96.00 113 ALA A CA 1
ATOM 876 C C . ALA A 1 113 ? -9.838 4.842 20.408 1.00 96.00 113 ALA A C 1
ATOM 878 O O . ALA A 1 113 ? -8.763 4.354 20.084 1.00 96.00 113 ALA A O 1
ATOM 879 N N . ALA A 1 114 ? -10.545 4.363 21.436 1.00 96.31 114 ALA A N 1
ATOM 880 C CA . ALA A 1 114 ? -10.096 3.239 22.258 1.00 96.31 114 ALA A CA 1
ATOM 881 C C . ALA A 1 114 ? -10.348 1.853 21.632 1.00 96.31 114 ALA A C 1
ATOM 883 O O . ALA A 1 114 ? -9.763 0.872 22.080 1.00 96.31 114 ALA A O 1
ATOM 884 N N . THR A 1 115 ? -11.247 1.740 20.646 1.00 96.12 115 THR A N 1
ATOM 885 C CA . THR A 1 115 ? -11.743 0.437 20.143 1.00 96.12 115 THR A CA 1
ATOM 886 C C . THR A 1 115 ? -11.558 0.224 18.641 1.00 96.12 115 THR A C 1
ATOM 888 O O . THR A 1 115 ? -11.922 -0.832 18.116 1.00 96.12 115 THR A O 1
ATOM 891 N N . THR A 1 116 ? -11.009 1.214 17.940 1.00 97.75 116 THR A N 1
ATOM 892 C CA . THR A 1 116 ? -10.828 1.203 16.485 1.00 97.75 116 THR A CA 1
ATOM 893 C C . THR A 1 116 ? -9.340 1.342 16.173 1.00 97.75 116 THR A C 1
ATOM 895 O O . THR A 1 116 ? -8.707 2.231 16.744 1.00 97.75 116 THR A O 1
ATOM 898 N N . PRO A 1 117 ? -8.764 0.495 15.300 1.00 97.88 117 PRO A N 1
ATOM 899 C CA . PRO A 1 117 ? -7.376 0.661 14.886 1.00 97.88 117 PRO A CA 1
ATOM 900 C C . PRO A 1 117 ? -7.185 2.006 14.176 1.00 97.88 117 PRO A C 1
ATOM 902 O O . PRO A 1 117 ? -8.109 2.535 13.552 1.00 97.88 117 PRO A O 1
ATOM 905 N N . ALA A 1 118 ? -5.975 2.554 14.252 1.00 97.38 118 ALA A N 1
ATOM 906 C CA . ALA A 1 118 ? -5.627 3.757 13.516 1.00 97.38 118 ALA A CA 1
ATOM 907 C C . ALA A 1 118 ? -5.480 3.445 12.019 1.00 97.38 118 ALA A C 1
ATOM 909 O O . ALA A 1 118 ? -4.977 2.390 11.631 1.00 97.38 118 ALA A O 1
ATOM 910 N N . LEU A 1 119 ? -5.905 4.384 11.175 1.00 98.19 119 LEU A N 1
ATOM 911 C CA . LEU A 1 119 ? -5.720 4.3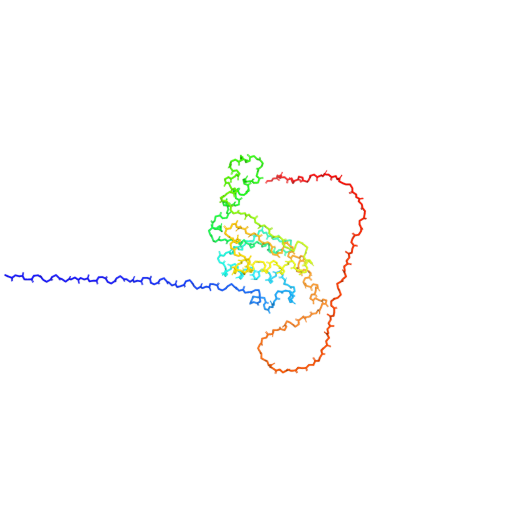09 9.730 1.00 98.19 119 LEU A CA 1
ATOM 912 C C . LEU A 1 119 ? -4.492 5.124 9.328 1.00 98.19 119 LEU A C 1
ATOM 914 O O . LEU A 1 119 ? -4.432 6.326 9.587 1.00 98.19 119 LEU A O 1
ATOM 918 N N . VAL A 1 120 ? -3.541 4.477 8.663 1.00 98.19 120 VAL A N 1
ATOM 919 C CA . VAL A 1 120 ? -2.369 5.126 8.068 1.00 98.19 120 VAL A CA 1
ATOM 920 C C . VAL A 1 120 ? -2.493 5.037 6.557 1.00 98.19 120 VAL A C 1
ATOM 922 O O . VAL A 1 120 ? -2.658 3.948 6.015 1.00 98.19 120 VAL A O 1
ATOM 925 N N . VAL A 1 121 ? -2.410 6.177 5.875 1.00 98.00 121 VAL A N 1
ATOM 926 C CA . VAL A 1 121 ? -2.463 6.231 4.412 1.00 98.00 121 VAL A CA 1
ATOM 927 C C . VAL A 1 121 ? -1.114 6.694 3.885 1.00 98.00 121 VAL A C 1
ATOM 929 O O . VAL A 1 121 ? -0.662 7.791 4.213 1.00 98.00 121 VAL A O 1
ATOM 932 N N . PHE A 1 122 ? -0.486 5.865 3.059 1.00 98.19 122 PHE A N 1
ATOM 933 C CA . PHE A 1 122 ? 0.702 6.230 2.304 1.00 98.19 122 PHE A CA 1
ATOM 934 C C . PHE A 1 122 ? 0.354 6.385 0.829 1.00 98.19 122 PHE A C 1
ATOM 936 O O . PHE A 1 122 ? -0.170 5.463 0.207 1.00 98.19 122 PHE A O 1
ATOM 943 N N . THR A 1 123 ? 0.691 7.538 0.259 1.00 97.50 123 THR A N 1
ATOM 944 C CA . THR A 1 123 ? 0.508 7.815 -1.166 1.00 97.50 123 THR A CA 1
ATOM 945 C C . THR A 1 123 ? 1.861 8.119 -1.785 1.00 97.50 123 THR A C 1
ATOM 947 O O . THR A 1 123 ? 2.472 9.142 -1.477 1.00 97.50 123 THR A O 1
ATOM 950 N N . TYR A 1 124 ? 2.333 7.221 -2.646 1.00 98.00 124 TYR A N 1
ATOM 951 C CA . TYR A 1 124 ? 3.631 7.325 -3.304 1.00 98.00 124 TYR A CA 1
ATOM 952 C C . TYR A 1 124 ? 3.482 7.756 -4.762 1.00 98.00 124 TYR A C 1
ATOM 954 O O . TYR A 1 124 ? 2.457 7.535 -5.403 1.00 98.00 124 TYR A O 1
ATOM 962 N N . GLY A 1 125 ? 4.536 8.353 -5.314 1.00 96.00 125 GLY A N 1
ATOM 963 C CA . GLY A 1 125 ? 4.668 8.608 -6.747 1.00 96.00 125 GLY A CA 1
ATOM 964 C C . GLY A 1 125 ? 3.598 9.530 -7.329 1.00 96.00 125 GLY A C 1
ATOM 965 O O . GLY A 1 125 ? 3.149 9.287 -8.447 1.00 96.00 125 GLY A O 1
ATOM 966 N N . ILE A 1 126 ? 3.185 10.573 -6.596 1.00 96.44 126 ILE A N 1
ATOM 967 C CA . ILE A 1 126 ? 2.288 11.622 -7.124 1.00 96.44 126 ILE A CA 1
ATOM 968 C C . ILE A 1 126 ? 2.968 12.330 -8.303 1.00 96.44 126 ILE A C 1
ATOM 970 O O . ILE A 1 126 ? 2.363 12.534 -9.362 1.00 96.44 126 ILE A O 1
ATOM 974 N N . HIS A 1 127 ? 4.256 12.647 -8.165 1.00 95.94 127 HIS A N 1
ATOM 975 C CA . HIS A 1 127 ? 5.085 13.003 -9.308 1.00 95.94 127 HIS A CA 1
ATOM 976 C C . HIS A 1 127 ? 5.719 11.726 -9.866 1.00 95.94 127 HIS A C 1
ATOM 978 O O . HIS A 1 127 ? 6.544 11.079 -9.223 1.00 95.94 127 HIS A O 1
ATOM 984 N N . GLY A 1 128 ? 5.346 11.356 -11.092 1.00 89.75 128 GLY A N 1
ATOM 985 C CA . GLY A 1 128 ? 5.775 10.088 -11.692 1.00 89.75 128 GLY A CA 1
ATOM 986 C C . GLY A 1 128 ? 7.288 9.949 -11.933 1.00 89.75 128 GLY A C 1
ATOM 987 O O . GLY A 1 128 ? 7.776 8.847 -12.171 1.00 89.75 128 GLY A O 1
ATOM 988 N N . ASN A 1 129 ? 8.046 11.046 -11.867 1.00 92.00 129 ASN A N 1
ATOM 989 C CA . ASN A 1 129 ? 9.503 11.062 -12.013 1.00 92.00 129 ASN A CA 1
ATOM 990 C C . ASN A 1 129 ? 10.269 11.015 -10.677 1.00 92.00 129 ASN A C 1
ATOM 992 O O . ASN A 1 129 ? 11.494 11.142 -10.682 1.00 92.00 129 ASN A O 1
ATOM 996 N N . GLU A 1 130 ? 9.589 10.826 -9.544 1.00 92.31 130 GLU A N 1
ATOM 997 C CA . GLU A 1 130 ? 10.246 10.542 -8.266 1.00 92.31 130 GLU A CA 1
ATOM 998 C C . GLU A 1 130 ? 10.901 9.157 -8.310 1.00 92.31 130 GLU A C 1
ATOM 1000 O O . GLU A 1 130 ? 10.234 8.122 -8.320 1.00 92.31 130 GLU A O 1
ATOM 1005 N N . SER A 1 131 ? 12.231 9.133 -8.334 1.00 86.69 131 SER A N 1
ATOM 1006 C CA . SER A 1 131 ? 13.017 7.927 -8.603 1.00 86.69 131 SER A CA 1
ATOM 1007 C C . SER A 1 131 ? 12.842 6.821 -7.554 1.00 86.69 131 SER A C 1
ATOM 1009 O O . SER A 1 131 ? 12.754 5.650 -7.918 1.00 86.69 131 SER A O 1
ATOM 1011 N N . SER A 1 132 ? 12.783 7.169 -6.268 1.00 94.56 132 SER A N 1
ATOM 1012 C CA . SER A 1 132 ? 12.751 6.206 -5.156 1.00 94.56 132 SER A CA 1
ATOM 1013 C C . SER A 1 132 ? 11.347 5.830 -4.677 1.00 94.56 132 SER A C 1
ATOM 1015 O O . SER A 1 132 ? 11.187 4.799 -4.029 1.00 94.56 132 SER A O 1
ATOM 1017 N N . SER A 1 133 ? 10.339 6.648 -4.987 1.00 95.88 133 SER A N 1
ATOM 1018 C CA . SER A 1 133 ? 9.013 6.624 -4.350 1.00 95.88 133 SER A CA 1
ATOM 1019 C C . SER A 1 133 ? 8.311 5.271 -4.508 1.00 95.88 133 SER A C 1
ATOM 1021 O O . SER A 1 133 ? 7.975 4.616 -3.525 1.00 95.88 133 SER A O 1
ATOM 1023 N N . THR A 1 134 ? 8.188 4.790 -5.748 1.00 97.00 134 THR A N 1
ATOM 1024 C CA . THR A 1 134 ? 7.549 3.502 -6.053 1.00 97.00 134 THR A CA 1
ATOM 1025 C C . THR A 1 134 ? 8.312 2.311 -5.475 1.00 97.00 134 THR A C 1
ATOM 1027 O O . THR A 1 134 ? 7.695 1.377 -4.973 1.00 97.00 134 THR A O 1
ATOM 1030 N N . GLU A 1 135 ? 9.647 2.328 -5.507 1.00 97.62 135 GLU A N 1
ATOM 1031 C CA . GLU A 1 135 ? 10.443 1.218 -4.965 1.00 97.62 135 GLU A CA 1
ATOM 1032 C C . GLU A 1 135 ? 10.306 1.141 -3.437 1.00 97.62 135 GLU A C 1
ATOM 1034 O O . GLU A 1 135 ? 10.138 0.054 -2.887 1.00 97.62 135 GLU A O 1
ATOM 1039 N N . ALA A 1 136 ? 10.297 2.293 -2.756 1.00 97.94 136 ALA A N 1
ATOM 1040 C CA . ALA A 1 136 ? 10.034 2.367 -1.322 1.00 97.94 136 ALA A CA 1
ATOM 1041 C C . ALA A 1 136 ? 8.640 1.824 -0.984 1.00 97.94 136 ALA A C 1
ATOM 1043 O O . ALA A 1 136 ? 8.504 1.055 -0.039 1.00 97.94 136 ALA A O 1
ATOM 1044 N N . ALA A 1 137 ? 7.628 2.144 -1.793 1.00 98.19 137 ALA A N 1
ATOM 1045 C CA . ALA A 1 137 ? 6.271 1.647 -1.600 1.00 98.19 137 ALA A CA 1
ATOM 1046 C C . ALA A 1 137 ? 6.189 0.111 -1.662 1.00 98.19 137 ALA A C 1
ATOM 1048 O O . ALA A 1 137 ? 5.582 -0.520 -0.795 1.00 98.19 137 ALA A O 1
ATOM 1049 N N . LEU A 1 138 ? 6.841 -0.504 -2.659 1.00 98.38 138 LEU A N 1
ATOM 1050 C CA . LEU A 1 138 ? 6.883 -1.964 -2.794 1.00 98.38 138 LEU A CA 1
ATOM 1051 C C . LEU A 1 138 ? 7.649 -2.627 -1.648 1.00 98.38 138 LEU A C 1
ATOM 1053 O O . LEU A 1 138 ? 7.251 -3.698 -1.186 1.00 98.38 138 LEU A O 1
ATOM 1057 N N . TRP A 1 139 ? 8.721 -1.989 -1.177 1.00 97.94 139 TRP A N 1
ATOM 1058 C CA . TRP A 1 139 ? 9.475 -2.459 -0.021 1.00 97.94 139 TRP A CA 1
ATOM 1059 C C . TRP A 1 139 ? 8.623 -2.396 1.249 1.00 97.94 139 TRP A C 1
ATOM 1061 O O . TRP A 1 139 ? 8.485 -3.400 1.941 1.00 97.94 139 TRP A O 1
ATOM 1071 N N . THR A 1 140 ? 7.991 -1.255 1.531 1.00 98.31 140 THR A N 1
ATOM 1072 C CA . THR A 1 140 ? 7.118 -1.081 2.699 1.00 98.31 140 THR A CA 1
ATOM 1073 C C . THR A 1 140 ? 5.979 -2.098 2.698 1.00 98.31 140 THR A C 1
ATOM 1075 O O . THR A 1 140 ? 5.735 -2.735 3.721 1.00 98.31 140 THR A O 1
ATOM 1078 N N . ALA A 1 141 ? 5.323 -2.313 1.553 1.00 98.38 141 ALA A N 1
ATOM 1079 C CA . ALA A 1 141 ? 4.270 -3.317 1.437 1.00 98.38 141 ALA A CA 1
ATOM 1080 C C . ALA A 1 141 ? 4.791 -4.739 1.708 1.00 98.38 141 ALA A C 1
ATOM 1082 O O . ALA A 1 141 ? 4.163 -5.490 2.452 1.00 98.38 141 ALA A O 1
ATOM 1083 N N .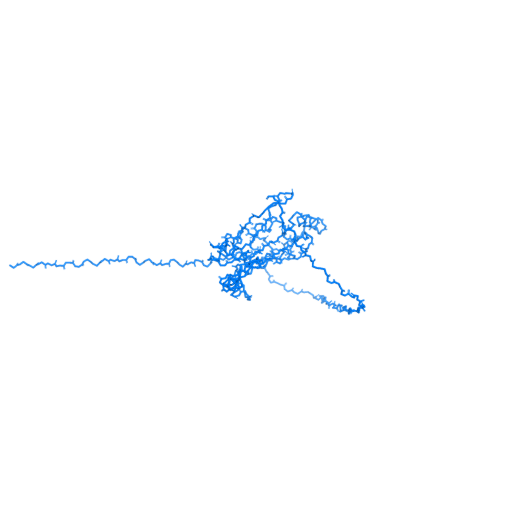 TYR A 1 142 ? 5.953 -5.095 1.150 1.00 98.19 142 TYR A N 1
ATOM 1084 C CA . TYR A 1 142 ? 6.592 -6.392 1.380 1.00 98.19 142 TYR A CA 1
ATOM 1085 C C . TYR A 1 142 ? 6.932 -6.621 2.855 1.00 98.19 142 TYR A C 1
ATOM 1087 O O . TYR A 1 142 ? 6.623 -7.678 3.403 1.00 98.19 142 TYR A O 1
ATOM 1095 N N . ASP A 1 143 ? 7.549 -5.630 3.500 1.00 97.81 143 ASP A N 1
ATOM 1096 C CA . ASP A 1 143 ? 7.995 -5.732 4.886 1.00 97.81 143 ASP A CA 1
ATOM 1097 C C . ASP A 1 143 ? 6.822 -5.855 5.860 1.00 97.81 143 ASP A C 1
ATOM 1099 O O . ASP A 1 143 ? 6.873 -6.695 6.759 1.00 97.81 143 ASP A O 1
ATOM 1103 N N . LEU A 1 144 ? 5.741 -5.100 5.642 1.00 97.94 144 LEU A N 1
ATOM 1104 C CA . LEU A 1 144 ? 4.516 -5.241 6.430 1.00 97.94 144 LEU A CA 1
ATOM 1105 C C . LEU A 1 144 ? 3.855 -6.609 6.210 1.00 97.94 144 LEU A C 1
ATOM 1107 O O . LEU A 1 144 ? 3.478 -7.269 7.174 1.00 97.94 144 LEU A O 1
ATOM 1111 N N . ALA A 1 145 ? 3.744 -7.063 4.958 1.00 96.94 145 ALA A N 1
ATOM 1112 C CA . ALA A 1 145 ? 3.069 -8.317 4.622 1.00 96.94 145 ALA A CA 1
ATOM 1113 C C . ALA A 1 145 ? 3.801 -9.567 5.136 1.00 96.94 145 ALA A C 1
ATOM 1115 O O . ALA A 1 145 ? 3.154 -10.569 5.443 1.00 96.94 145 ALA A O 1
ATOM 1116 N N . ARG A 1 146 ? 5.139 -9.526 5.212 1.00 95.56 146 ARG A N 1
ATOM 1117 C CA . ARG A 1 146 ? 5.972 -10.646 5.684 1.00 95.56 146 ARG A CA 1
ATOM 1118 C C . ARG A 1 146 ? 6.289 -10.606 7.180 1.00 95.56 146 ARG A C 1
ATOM 1120 O O . ARG A 1 146 ? 6.960 -11.518 7.655 1.00 95.56 146 ARG A O 1
ATOM 1127 N N . GLY A 1 147 ? 5.896 -9.547 7.893 1.00 95.12 147 GLY A N 1
ATOM 1128 C CA . GLY A 1 147 ? 6.292 -9.330 9.287 1.00 95.12 147 GLY A CA 1
ATOM 1129 C C . GLY A 1 147 ? 7.807 -9.165 9.437 1.00 95.12 147 GLY A C 1
ATOM 1130 O O . GLY A 1 147 ? 8.462 -9.931 10.141 1.00 95.12 147 GLY A O 1
ATOM 1131 N N . ALA A 1 148 ? 8.392 -8.208 8.714 1.00 96.19 148 ALA A N 1
ATOM 1132 C CA . ALA A 1 148 ? 9.816 -7.899 8.798 1.00 96.19 148 ALA A CA 1
ATOM 1133 C C . ALA A 1 148 ? 10.257 -7.484 10.217 1.00 96.19 148 ALA A C 1
ATOM 1135 O O . ALA A 1 148 ? 9.455 -6.899 10.949 1.00 96.19 148 ALA A O 1
ATOM 1136 N N . PRO A 1 149 ? 11.540 -7.680 10.587 1.00 96.44 149 PRO A N 1
ATOM 1137 C CA . PRO A 1 149 ? 12.078 -7.122 11.825 1.00 96.44 149 PRO A CA 1
ATOM 1138 C C . PRO A 1 149 ? 11.804 -5.618 11.936 1.00 96.44 149 PRO A C 1
ATOM 1140 O O . PRO A 1 149 ? 12.081 -4.872 10.995 1.00 96.44 149 PRO A O 1
ATOM 1143 N N . GLY A 1 150 ? 11.271 -5.176 13.073 1.00 94.12 150 GLY A N 1
ATOM 1144 C CA . GLY A 1 150 ? 10.852 -3.791 13.311 1.00 94.12 150 GLY A CA 1
ATOM 1145 C C . GLY A 1 150 ? 9.399 -3.483 12.927 1.00 94.12 150 GLY A C 1
ATOM 1146 O O . GLY A 1 150 ? 8.965 -2.344 13.096 1.00 94.12 150 GLY A O 1
ATOM 1147 N N . THR A 1 151 ? 8.645 -4.463 12.416 1.00 95.44 151 THR A N 1
ATOM 1148 C CA . THR A 1 151 ? 7.204 -4.328 12.119 1.00 95.44 151 THR A CA 1
ATOM 1149 C C . THR A 1 151 ? 6.306 -5.052 13.124 1.00 95.44 151 THR A C 1
ATOM 1151 O O . THR A 1 151 ? 5.083 -5.090 12.961 1.00 95.44 151 THR A O 1
ATOM 1154 N N . GLU A 1 152 ? 6.892 -5.620 14.179 1.00 94.19 152 GLU A N 1
ATOM 1155 C CA . GLU A 1 152 ? 6.178 -6.383 15.193 1.00 94.19 152 GLU A CA 1
ATOM 1156 C C . GLU A 1 152 ? 5.092 -5.528 15.857 1.00 94.19 152 GLU A C 1
ATOM 1158 O O . GLU A 1 152 ? 5.320 -4.390 16.267 1.00 94.19 152 GLU A O 1
ATOM 1163 N N . GLY A 1 153 ? 3.880 -6.076 15.949 1.00 93.75 153 GLY A N 1
ATOM 1164 C CA . GLY A 1 153 ? 2.743 -5.411 16.584 1.00 93.75 153 GLY A CA 1
ATOM 1165 C C . GLY A 1 153 ? 2.160 -4.215 15.822 1.00 93.75 153 GLY A C 1
ATOM 1166 O O . GLY A 1 153 ? 1.125 -3.695 16.235 1.00 93.75 153 GLY A O 1
ATOM 1167 N N . LEU A 1 154 ? 2.742 -3.786 14.691 1.00 96.56 154 LEU A N 1
ATOM 1168 C CA . LEU A 1 154 ? 2.196 -2.665 13.914 1.00 96.56 154 LEU A CA 1
ATOM 1169 C C . LEU A 1 154 ? 0.755 -2.951 13.472 1.00 96.56 154 LEU A C 1
ATOM 1171 O O . LEU A 1 154 ? -0.153 -2.168 13.746 1.00 96.56 154 LEU A O 1
ATOM 1175 N N . LEU A 1 155 ? 0.515 -4.111 12.857 1.00 96.94 155 LEU A N 1
ATOM 1176 C CA . LEU A 1 155 ? -0.816 -4.480 12.364 1.00 96.94 155 LEU A CA 1
ATOM 1177 C C . LEU A 1 155 ? -1.804 -4.863 13.482 1.00 96.94 155 LEU A C 1
ATOM 1179 O O . LEU A 1 155 ? -2.989 -5.021 13.200 1.00 96.94 155 LEU A O 1
ATOM 1183 N N . ASP A 1 156 ? -1.371 -4.959 14.746 1.00 96.50 156 ASP A N 1
ATOM 1184 C CA . ASP A 1 156 ? -2.290 -5.174 15.875 1.00 96.50 156 ASP A CA 1
ATOM 1185 C C . ASP A 1 156 ? -3.133 -3.935 16.182 1.00 96.50 156 ASP A C 1
ATOM 1187 O O . ASP A 1 156 ? -4.201 -4.046 16.779 1.00 96.50 156 ASP A O 1
ATOM 1191 N N . SER A 1 157 ? -2.697 -2.752 15.750 1.00 96.44 157 SER A N 1
ATOM 1192 C CA . SER A 1 157 ? -3.405 -1.489 15.996 1.00 96.44 157 SER A CA 1
ATOM 1193 C C . SER A 1 157 ? -3.552 -0.607 14.757 1.00 96.44 157 SER A C 1
ATOM 1195 O O . SER A 1 157 ? -4.116 0.483 14.860 1.00 96.44 157 SER A O 1
ATOM 1197 N N . LEU A 1 158 ? -3.091 -1.073 13.590 1.00 98.12 158 LEU A N 1
ATOM 1198 C CA . LEU A 1 158 ? -3.104 -0.310 12.347 1.00 98.12 158 LEU A CA 1
ATOM 1199 C C . LEU A 1 158 ? -3.867 -1.020 11.230 1.00 98.12 158 LEU A C 1
ATOM 1201 O O . LEU A 1 158 ? -3.756 -2.229 11.029 1.00 98.12 158 LEU A O 1
ATOM 1205 N N . VAL A 1 159 ? -4.574 -0.210 10.450 1.00 98.62 159 VAL A N 1
ATOM 1206 C CA . VAL A 1 159 ? -4.919 -0.497 9.060 1.00 98.62 159 VAL A CA 1
ATOM 1207 C C . VAL A 1 159 ? -4.057 0.419 8.201 1.00 98.62 159 VAL A C 1
ATOM 1209 O O . VAL A 1 159 ? -4.101 1.639 8.363 1.00 98.62 159 VAL A O 1
ATOM 1212 N N . VAL A 1 160 ? -3.264 -0.147 7.296 1.00 98.75 160 VAL A N 1
ATOM 1213 C CA . VAL A 1 160 ? -2.420 0.626 6.380 1.00 98.75 160 VAL A CA 1
ATOM 1214 C C . VAL A 1 160 ? -3.038 0.586 4.988 1.00 98.75 160 VAL A C 1
ATOM 1216 O O . VAL A 1 160 ? -3.273 -0.490 4.456 1.00 98.75 160 VAL A O 1
ATOM 1219 N N . ILE A 1 161 ? -3.293 1.739 4.378 1.00 98.62 161 ILE A N 1
ATOM 1220 C CA . ILE A 1 161 ? -3.652 1.843 2.959 1.00 98.62 161 ILE A CA 1
ATOM 1221 C C . ILE A 1 161 ? -2.451 2.416 2.224 1.00 98.62 161 ILE A C 1
ATOM 1223 O O . ILE A 1 161 ? -1.999 3.518 2.530 1.00 98.62 161 ILE A O 1
ATOM 1227 N N . LEU A 1 162 ? -1.934 1.673 1.253 1.00 98.50 162 LEU A N 1
ATOM 1228 C CA . LEU A 1 162 ? -0.773 2.067 0.470 1.00 98.50 162 LEU A CA 1
ATOM 1229 C C . LEU A 1 162 ? -1.159 2.198 -1.006 1.00 98.50 162 LEU A C 1
ATOM 1231 O O . LEU A 1 162 ? -1.543 1.215 -1.637 1.00 98.50 162 LEU A O 1
ATOM 1235 N N . ASP A 1 163 ? -1.031 3.405 -1.554 1.00 98.38 163 ASP A N 1
ATOM 1236 C CA . ASP A 1 163 ? -1.029 3.651 -2.997 1.00 98.38 163 ASP A CA 1
ATOM 1237 C C . ASP A 1 163 ? 0.425 3.629 -3.493 1.00 98.38 163 ASP A C 1
ATOM 1239 O O . ASP A 1 163 ? 1.181 4.566 -3.207 1.00 98.38 163 ASP A O 1
ATOM 1243 N N . PRO A 1 164 ? 0.857 2.570 -4.204 1.00 97.75 164 PRO A N 1
ATOM 1244 C CA . PRO A 1 164 ? 2.253 2.414 -4.588 1.00 97.75 164 PRO A CA 1
ATOM 1245 C C . PRO A 1 164 ? 2.693 3.384 -5.693 1.00 97.75 164 PRO A C 1
ATOM 1247 O O . PRO A 1 164 ? 3.896 3.576 -5.895 1.00 97.75 164 PRO A O 1
ATOM 1250 N N . VAL A 1 165 ? 1.743 3.959 -6.439 1.00 97.75 165 VAL A N 1
ATOM 1251 C CA . VAL A 1 165 ? 2.002 4.903 -7.527 1.00 97.75 165 VAL A CA 1
ATOM 1252 C C . VAL A 1 165 ? 0.710 5.633 -7.911 1.00 97.75 165 VAL A C 1
ATOM 1254 O O . VAL A 1 165 ? -0.028 5.206 -8.798 1.00 97.75 165 VAL A O 1
ATOM 1257 N N . ALA A 1 166 ? 0.486 6.795 -7.302 1.00 97.75 166 ALA A N 1
ATOM 1258 C CA . ALA A 1 166 ? -0.700 7.617 -7.541 1.00 97.75 166 ALA A CA 1
ATOM 1259 C C . ALA A 1 166 ? -0.747 8.224 -8.956 1.00 97.75 166 ALA A C 1
ATOM 1261 O O . ALA A 1 166 ? -1.812 8.574 -9.462 1.00 97.75 166 ALA A O 1
ATOM 1262 N N . ASN A 1 167 ? 0.407 8.349 -9.621 1.00 98.06 167 ASN A N 1
ATOM 1263 C CA . ASN A 1 167 ? 0.516 8.828 -10.999 1.00 98.06 167 ASN A CA 1
ATOM 1264 C C . ASN A 1 167 ? 1.210 7.791 -11.901 1.00 98.06 167 ASN A C 1
ATOM 1266 O O . ASN A 1 167 ? 2.371 7.972 -12.297 1.00 98.06 167 ASN A O 1
ATOM 1270 N N . PRO A 1 168 ? 0.522 6.685 -12.243 1.00 97.88 168 PRO A N 1
ATOM 1271 C CA . PRO A 1 168 ? 1.124 5.604 -13.015 1.00 97.88 168 PRO A CA 1
ATOM 1272 C C . PRO A 1 168 ? 1.414 6.005 -14.467 1.00 97.88 168 PRO A C 1
ATOM 1274 O O . PRO A 1 168 ? 2.364 5.496 -15.057 1.00 97.88 168 PRO A O 1
ATOM 1277 N N . ASP A 1 169 ? 0.663 6.955 -15.030 1.00 98.00 169 ASP A N 1
ATOM 1278 C CA . ASP A 1 169 ? 0.896 7.492 -16.378 1.00 98.00 169 ASP A CA 1
ATOM 1279 C C . ASP A 1 169 ? 2.214 8.282 -16.435 1.00 98.00 169 ASP A C 1
ATOM 1281 O O . ASP A 1 169 ? 3.057 8.073 -17.312 1.00 98.00 169 ASP A O 1
ATOM 1285 N N . GLY A 1 170 ? 2.438 9.165 -15.456 1.00 97.25 170 GLY A N 1
ATOM 1286 C CA . GLY A 1 170 ? 3.698 9.886 -15.293 1.00 97.25 170 GLY A CA 1
ATOM 1287 C C . GLY A 1 170 ? 4.872 8.949 -15.017 1.00 97.25 170 GLY A C 1
ATOM 1288 O O . GLY A 1 170 ? 5.944 9.126 -15.600 1.00 97.25 170 GLY A O 1
ATOM 1289 N N . ARG A 1 171 ? 4.659 7.933 -14.170 1.00 97.06 171 ARG A N 1
ATOM 1290 C CA . ARG A 1 171 ? 5.663 6.910 -13.858 1.00 97.06 171 ARG A CA 1
ATOM 1291 C C . ARG A 1 171 ? 6.095 6.163 -15.103 1.00 97.06 171 ARG A C 1
ATOM 1293 O O . ARG A 1 171 ? 7.292 6.045 -15.354 1.00 97.06 171 ARG A O 1
ATOM 1300 N N . GLU A 1 172 ? 5.142 5.697 -15.902 1.00 96.25 172 GLU A N 1
ATOM 1301 C CA . GLU A 1 172 ? 5.455 4.950 -17.114 1.00 96.25 172 GLU A CA 1
ATOM 1302 C C . GLU A 1 172 ? 6.228 5.825 -18.107 1.00 96.25 172 GLU A C 1
ATOM 1304 O O . GLU A 1 172 ? 7.270 5.404 -18.605 1.00 96.25 172 GLU A O 1
ATOM 1309 N N . ARG A 1 173 ? 5.818 7.084 -18.307 1.00 96.19 173 ARG A N 1
ATOM 1310 C CA . ARG A 1 173 ? 6.556 8.038 -19.153 1.00 96.19 173 ARG A CA 1
ATOM 1311 C C . ARG A 1 173 ? 8.006 8.220 -18.697 1.00 96.19 173 ARG A C 1
ATOM 1313 O O . ARG A 1 173 ? 8.912 8.189 -19.529 1.00 96.19 173 ARG A O 1
ATOM 1320 N N . TYR A 1 174 ? 8.231 8.379 -17.393 1.00 95.56 174 TYR A N 1
ATOM 1321 C CA . TYR A 1 174 ? 9.576 8.509 -16.833 1.00 95.56 174 TYR A CA 1
ATOM 1322 C C . TYR A 1 174 ? 10.415 7.244 -17.044 1.00 95.56 174 TYR A C 1
ATOM 1324 O O . TYR A 1 174 ? 11.550 7.335 -17.509 1.00 95.56 174 TYR A O 1
ATOM 1332 N N . VAL A 1 175 ? 9.859 6.066 -16.750 1.00 95.12 175 VAL A N 1
ATOM 1333 C CA . VAL A 1 175 ? 10.561 4.782 -16.904 1.00 95.12 175 VAL A CA 1
ATOM 1334 C C . VAL A 1 175 ? 10.939 4.532 -18.364 1.00 95.12 175 VAL A C 1
ATOM 1336 O O . VAL A 1 175 ? 12.072 4.137 -18.644 1.00 95.12 175 VAL A O 1
ATOM 1339 N N . GLN A 1 176 ? 10.024 4.794 -19.300 1.00 94.12 176 GLN A N 1
ATOM 1340 C CA . GLN A 1 176 ? 10.278 4.632 -20.733 1.00 94.12 176 GLN A CA 1
ATOM 1341 C C . GLN A 1 176 ? 11.358 5.598 -21.229 1.00 94.12 176 GLN A C 1
ATOM 1343 O O . GLN A 1 176 ? 12.314 5.173 -21.882 1.00 94.12 176 GLN A O 1
ATOM 1348 N N . TRP A 1 177 ? 11.267 6.881 -20.860 1.00 94.50 177 TRP A N 1
ATOM 1349 C CA . TRP A 1 177 ? 12.305 7.862 -21.176 1.00 94.50 177 TRP A CA 1
ATOM 1350 C C . TRP A 1 177 ? 13.666 7.434 -20.617 1.00 94.50 177 TRP A C 1
ATOM 1352 O O . TRP A 1 177 ? 14.639 7.355 -21.365 1.00 94.50 177 TRP A O 1
ATOM 1362 N N . PHE A 1 178 ? 13.732 7.080 -19.333 1.00 93.06 178 PHE A N 1
ATOM 1363 C CA . PHE A 1 178 ? 14.977 6.687 -18.683 1.00 93.06 178 PHE A CA 1
ATOM 1364 C C . PHE A 1 178 ? 15.641 5.503 -19.404 1.00 93.06 178 PHE A C 1
ATOM 1366 O O . PHE A 1 178 ? 16.839 5.537 -19.693 1.00 93.06 178 PHE A O 1
ATOM 1373 N N . ARG A 1 179 ? 14.853 4.479 -19.758 1.00 93.06 179 ARG A N 1
ATOM 1374 C CA . ARG A 1 179 ? 15.332 3.304 -20.502 1.00 93.06 179 ARG A CA 1
ATOM 1375 C C . ARG A 1 179 ? 15.821 3.654 -21.908 1.00 93.06 179 ARG A C 1
ATOM 1377 O O . ARG A 1 179 ? 16.794 3.056 -22.359 1.00 93.06 179 ARG A O 1
ATOM 1384 N N . SER A 1 180 ? 15.203 4.630 -22.576 1.00 92.44 180 SER A N 1
ATOM 1385 C CA . SER A 1 180 ? 15.672 5.109 -23.885 1.00 92.44 180 SER A CA 1
ATOM 1386 C C . SER A 1 180 ? 17.009 5.859 -23.817 1.00 92.44 180 SER A C 1
ATOM 1388 O O . SER A 1 180 ? 17.799 5.758 -24.749 1.00 92.44 180 SER A O 1
ATOM 1390 N N . VAL A 1 181 ? 17.285 6.569 -22.714 1.00 91.56 181 VAL A N 1
ATOM 1391 C CA . VAL A 1 181 ? 18.513 7.366 -22.545 1.00 91.56 181 VAL A CA 1
ATOM 1392 C C . VAL A 1 181 ? 19.685 6.511 -22.068 1.00 91.56 181 VAL A C 1
ATOM 1394 O O . VAL A 1 181 ? 20.788 6.624 -22.594 1.00 91.56 181 VAL A O 1
ATOM 1397 N N . VAL A 1 182 ? 19.465 5.654 -21.068 1.00 87.31 182 VAL A N 1
ATOM 1398 C CA . VAL A 1 182 ? 20.528 4.810 -20.488 1.00 87.31 182 VAL A CA 1
ATOM 1399 C C . VAL A 1 182 ? 20.809 3.569 -21.343 1.00 87.31 182 VAL A C 1
ATOM 1401 O O . VAL A 1 182 ? 21.879 2.968 -21.240 1.00 87.31 182 VAL A O 1
ATOM 1404 N N . GLY A 1 183 ? 19.872 3.198 -22.218 1.00 75.00 183 GLY A N 1
ATOM 1405 C CA . GLY A 1 183 ? 19.946 1.981 -23.014 1.00 75.00 183 GLY A CA 1
ATOM 1406 C C . GLY A 1 183 ? 19.629 0.722 -22.195 1.00 75.00 183 GLY A C 1
ATOM 1407 O O . GLY A 1 183 ? 19.374 0.784 -20.987 1.00 75.00 183 GLY A O 1
ATOM 1408 N N . PRO A 1 184 ? 19.609 -0.456 -22.841 1.00 65.50 184 PRO A N 1
ATOM 1409 C CA . PRO A 1 184 ? 19.263 -1.707 -22.180 1.00 65.50 184 PRO A CA 1
ATOM 1410 C C . PRO A 1 184 ? 20.273 -2.032 -21.075 1.00 65.50 184 PRO A C 1
ATOM 1412 O O . PRO A 1 184 ? 21.432 -2.365 -21.336 1.00 65.50 184 PRO A O 1
ATOM 1415 N N . ARG A 1 185 ? 19.826 -1.986 -19.816 1.00 64.00 185 ARG A N 1
ATOM 1416 C CA . ARG A 1 185 ? 20.614 -2.502 -18.697 1.00 64.00 185 ARG A CA 1
ATOM 1417 C C . ARG A 1 185 ? 20.622 -4.026 -18.757 1.00 64.00 185 ARG A C 1
ATOM 1419 O O . ARG A 1 185 ? 19.575 -4.665 -18.692 1.00 64.00 185 ARG A O 1
ATOM 1426 N N . ARG A 1 186 ? 21.813 -4.628 -18.829 1.00 59.25 186 ARG A N 1
ATOM 1427 C CA . ARG A 1 186 ? 21.975 -6.049 -18.494 1.00 59.25 186 ARG A CA 1
ATOM 1428 C C . ARG A 1 186 ? 21.714 -6.194 -17.000 1.00 59.25 186 ARG A C 1
ATOM 1430 O O . ARG A 1 186 ? 22.608 -5.930 -16.199 1.00 59.25 186 ARG A O 1
ATOM 1437 N N . ILE A 1 187 ? 20.502 -6.605 -16.631 1.00 58.16 187 ILE A N 1
ATOM 1438 C CA . ILE A 1 187 ? 20.215 -7.091 -15.281 1.00 58.16 187 ILE A CA 1
ATOM 1439 C C . ILE A 1 187 ? 21.087 -8.334 -15.100 1.00 58.16 187 ILE A C 1
ATOM 1441 O O . ILE A 1 187 ? 20.793 -9.404 -15.631 1.00 58.16 187 ILE A O 1
ATOM 1445 N N . ARG A 1 188 ? 22.241 -8.169 -14.445 1.00 50.53 188 ARG A N 1
ATOM 1446 C CA . ARG A 1 188 ? 23.130 -9.282 -14.119 1.00 50.53 188 ARG A CA 1
ATOM 1447 C C . ARG A 1 188 ? 22.377 -10.139 -13.111 1.00 50.53 188 ARG A C 1
ATOM 1449 O O . ARG A 1 188 ? 22.327 -9.802 -11.932 1.00 50.53 188 ARG A O 1
ATOM 1456 N N . SER A 1 189 ? 21.799 -11.245 -13.567 1.00 44.56 189 SER A N 1
ATOM 1457 C CA . SER A 1 189 ? 21.378 -12.316 -12.675 1.00 44.56 189 SER A CA 1
ATOM 1458 C C . SER A 1 189 ? 22.639 -12.844 -11.989 1.00 44.56 189 SER A C 1
ATOM 1460 O O . SER A 1 189 ? 23.371 -13.664 -12.543 1.00 44.56 189 SER A O 1
ATOM 1462 N N . LEU A 1 190 ? 22.967 -12.325 -10.808 1.00 53.66 190 LEU A N 1
ATOM 1463 C CA . LEU A 1 190 ? 24.003 -12.926 -9.979 1.00 53.66 190 LEU A CA 1
ATOM 1464 C C . LEU A 1 190 ? 23.413 -14.216 -9.404 1.00 53.66 190 LEU A C 1
ATOM 1466 O O . LEU A 1 190 ? 22.748 -14.211 -8.371 1.00 53.66 190 LEU A O 1
ATOM 1470 N N . GLY A 1 191 ? 23.611 -15.307 -10.142 1.00 39.06 191 GLY A N 1
ATOM 1471 C CA . GLY A 1 191 ? 23.178 -16.652 -9.795 1.00 39.06 191 GLY A CA 1
ATOM 1472 C C . GLY A 1 191 ? 24.240 -17.687 -10.162 1.00 39.06 191 GLY A C 1
ATOM 1473 O O . GLY A 1 191 ? 24.403 -18.009 -11.330 1.00 39.06 191 GLY A O 1
ATOM 1474 N N . ARG A 1 192 ? 24.900 -18.205 -9.114 1.00 44.84 192 ARG A N 1
ATOM 1475 C CA . ARG A 1 192 ? 25.715 -19.435 -9.002 1.00 44.84 192 ARG A CA 1
ATOM 1476 C C . ARG A 1 192 ? 26.975 -19.596 -9.873 1.00 44.84 192 ARG A C 1
ATOM 1478 O O . ARG A 1 192 ? 26.921 -20.035 -11.011 1.00 44.84 192 ARG A O 1
ATOM 1485 N N . GLY A 1 193 ? 28.119 -19.469 -9.189 1.00 36.34 193 GLY A N 1
ATOM 1486 C CA . GLY A 1 193 ? 29.304 -20.304 -9.411 1.00 36.34 193 GLY A CA 1
ATOM 1487 C C . GLY A 1 193 ? 30.437 -19.667 -10.212 1.00 36.34 193 GLY A C 1
ATOM 1488 O O . GLY A 1 193 ? 30.399 -19.660 -11.432 1.00 36.34 193 GLY A O 1
ATOM 1489 N N . SER A 1 194 ? 31.474 -19.196 -9.516 1.00 36.03 194 SER A N 1
ATOM 1490 C CA . SER A 1 194 ? 32.881 -19.547 -9.783 1.00 36.03 194 SER A CA 1
ATOM 1491 C C . SER A 1 194 ? 33.803 -18.613 -9.000 1.00 36.03 194 SER A C 1
ATOM 1493 O O . SER A 1 194 ? 33.863 -17.408 -9.227 1.00 36.03 194 SER A O 1
ATOM 1495 N N . THR A 1 195 ? 34.546 -19.204 -8.076 1.00 44.09 195 THR A N 1
ATOM 1496 C CA . THR A 1 195 ? 35.765 -18.667 -7.472 1.00 44.09 195 THR A CA 1
ATOM 1497 C C . THR A 1 195 ? 36.772 -18.230 -8.541 1.00 44.09 195 THR A C 1
ATOM 1499 O O . THR A 1 195 ? 37.076 -19.040 -9.410 1.00 44.09 195 THR A O 1
ATOM 1502 N N . ALA A 1 196 ? 37.318 -17.009 -8.451 1.00 36.81 196 ALA A N 1
ATOM 1503 C CA . ALA A 1 196 ? 38.729 -16.677 -8.737 1.00 36.81 196 ALA A CA 1
ATOM 1504 C C . ALA A 1 196 ? 38.995 -15.152 -8.691 1.00 36.81 196 ALA A C 1
ATOM 1506 O O . ALA A 1 196 ? 38.724 -14.418 -9.630 1.00 36.81 196 ALA A O 1
ATOM 1507 N N . ASN A 1 197 ? 39.532 -14.707 -7.555 1.00 37.53 197 ASN A N 1
ATOM 1508 C CA . ASN A 1 197 ? 40.766 -13.923 -7.399 1.00 37.53 197 ASN A CA 1
ATOM 1509 C C . ASN A 1 197 ? 41.096 -12.698 -8.312 1.00 37.53 197 ASN A C 1
ATOM 1511 O O . ASN A 1 197 ? 41.483 -12.854 -9.462 1.00 37.53 197 ASN A O 1
ATOM 1515 N N . ARG A 1 198 ? 41.182 -11.534 -7.633 1.00 40.41 198 ARG A N 1
ATOM 1516 C CA . ARG A 1 198 ? 42.191 -10.434 -7.688 1.00 40.41 198 ARG A CA 1
ATOM 1517 C C . ARG A 1 198 ? 42.305 -9.468 -8.889 1.00 40.41 198 ARG A C 1
ATOM 1519 O O . ARG A 1 198 ? 42.725 -9.835 -9.975 1.00 40.41 198 ARG A O 1
ATOM 1526 N N . GLY A 1 199 ? 42.182 -8.173 -8.558 1.00 28.53 199 GLY A N 1
ATOM 1527 C CA . GLY A 1 199 ? 42.804 -7.013 -9.227 1.00 28.53 199 GLY A CA 1
ATOM 1528 C C . GLY A 1 199 ? 42.346 -5.680 -8.591 1.00 28.53 199 GLY A C 1
ATOM 1529 O O . GLY A 1 199 ? 41.184 -5.619 -8.201 1.00 28.53 199 GLY A O 1
ATOM 1530 N N . PRO A 1 200 ? 43.208 -4.659 -8.382 1.00 40.31 200 PRO A N 1
ATOM 1531 C CA . PRO A 1 200 ? 43.088 -3.748 -7.237 1.00 40.31 200 PRO A CA 1
ATOM 1532 C C . PRO A 1 200 ? 42.329 -2.432 -7.499 1.00 40.31 200 PRO A C 1
ATOM 1534 O O . PRO A 1 200 ? 42.424 -1.844 -8.567 1.00 40.31 200 PRO A O 1
ATOM 1537 N N . GLY A 1 201 ? 41.668 -1.948 -6.442 1.00 35.16 201 GLY A N 1
ATOM 1538 C CA . GLY A 1 201 ? 41.699 -0.552 -5.992 1.00 35.16 201 GLY A CA 1
ATOM 1539 C C . GLY A 1 201 ? 41.124 0.541 -6.895 1.00 35.16 201 GLY A C 1
ATOM 1540 O O . GLY A 1 201 ? 41.854 1.141 -7.669 1.00 35.16 201 GLY A O 1
ATOM 1541 N N . VAL A 1 202 ? 39.884 0.951 -6.612 1.00 34.81 202 VAL A N 1
ATOM 1542 C CA . VAL A 1 202 ? 39.514 2.376 -6.611 1.00 34.81 202 VAL A CA 1
ATOM 1543 C C . VAL A 1 202 ? 38.622 2.613 -5.395 1.00 34.81 202 VAL A C 1
ATOM 1545 O O . VAL A 1 202 ? 37.452 2.239 -5.376 1.00 34.81 202 VAL A O 1
ATOM 1548 N N . ALA A 1 203 ? 39.199 3.190 -4.343 1.00 32.84 203 ALA A N 1
ATOM 1549 C CA . ALA A 1 203 ? 38.434 3.749 -3.241 1.00 32.84 203 ALA A CA 1
ATOM 1550 C C . ALA A 1 203 ? 37.810 5.062 -3.732 1.00 32.84 203 ALA A C 1
ATOM 1552 O O . ALA A 1 203 ? 38.513 6.052 -3.925 1.00 32.84 203 ALA A O 1
ATOM 1553 N N . THR A 1 204 ? 36.501 5.077 -3.973 1.00 33.78 204 THR A N 1
ATOM 1554 C CA . THR A 1 204 ? 35.775 6.330 -4.194 1.00 33.78 204 THR A CA 1
ATOM 1555 C C . THR A 1 204 ? 35.430 6.922 -2.834 1.00 33.78 204 THR A C 1
ATOM 1557 O O . THR A 1 204 ? 34.481 6.509 -2.174 1.00 33.78 204 THR A O 1
ATOM 1560 N N . THR A 1 205 ? 36.246 7.882 -2.408 1.00 28.72 205 THR A N 1
ATOM 1561 C CA . THR A 1 205 ? 35.978 8.781 -1.286 1.00 28.72 205 THR A CA 1
ATOM 1562 C C . THR A 1 205 ? 34.635 9.483 -1.494 1.00 28.72 205 THR A C 1
ATOM 1564 O O . THR A 1 205 ? 34.465 10.235 -2.452 1.00 28.72 205 THR A O 1
ATOM 1567 N N . ILE A 1 206 ? 33.683 9.257 -0.588 1.00 32.81 206 ILE A N 1
ATOM 1568 C CA . ILE A 1 206 ? 32.450 10.044 -0.496 1.00 32.81 206 ILE A CA 1
ATOM 1569 C C . ILE A 1 206 ? 32.820 11.365 0.186 1.00 32.81 206 ILE A C 1
ATOM 1571 O O . ILE A 1 206 ? 33.138 11.387 1.373 1.00 32.81 206 ILE A O 1
ATOM 1575 N N . SER A 1 207 ? 32.815 12.466 -0.565 1.00 28.75 207 SER A N 1
ATOM 1576 C CA . SER A 1 207 ? 32.900 13.810 0.009 1.00 28.75 207 SER A CA 1
ATOM 1577 C C . SER A 1 207 ? 31.509 14.224 0.487 1.00 28.75 207 SER A C 1
ATOM 1579 O O . SER A 1 207 ? 30.587 14.383 -0.311 1.00 28.75 207 SER A O 1
ATOM 1581 N N . SER A 1 208 ? 31.345 14.362 1.800 1.00 30.73 208 SER A N 1
ATOM 1582 C CA . SER A 1 208 ? 30.177 14.982 2.419 1.00 30.73 208 SER A CA 1
ATOM 1583 C C . SER A 1 208 ? 30.320 16.503 2.353 1.00 30.73 208 SER A C 1
ATOM 1585 O O . SER A 1 208 ? 31.132 17.079 3.079 1.00 30.73 208 SER A O 1
ATOM 1587 N N . SER A 1 209 ? 29.535 17.174 1.511 1.00 31.64 209 SER A N 1
ATOM 1588 C CA . SER A 1 209 ? 29.401 18.630 1.570 1.00 31.64 209 SER A CA 1
ATOM 1589 C C . SER A 1 209 ? 28.297 19.004 2.560 1.00 31.64 209 SER A C 1
ATOM 1591 O O . SER A 1 209 ? 27.107 18.912 2.254 1.00 31.64 209 SER A O 1
ATOM 1593 N N . THR A 1 210 ? 28.702 19.428 3.753 1.00 29.41 210 THR A N 1
ATOM 1594 C CA . THR A 1 210 ? 27.847 20.100 4.733 1.00 29.41 210 THR A CA 1
ATOM 1595 C C . THR A 1 210 ? 27.477 21.482 4.192 1.00 29.41 210 THR A C 1
ATOM 1597 O O . THR A 1 210 ? 28.348 22.329 4.014 1.00 29.41 210 THR A O 1
ATOM 1600 N N . SER A 1 211 ? 26.194 21.719 3.921 1.00 30.42 211 SER A N 1
ATOM 1601 C CA . SER A 1 211 ? 25.668 23.053 3.615 1.00 30.42 211 SER A CA 1
ATOM 1602 C C . SER A 1 211 ? 25.100 23.660 4.896 1.00 30.42 211 SER A C 1
ATOM 1604 O O . SER A 1 211 ? 24.086 23.211 5.428 1.00 30.42 211 SER A O 1
ATOM 1606 N N . THR A 1 212 ? 25.798 24.664 5.420 1.00 29.75 212 THR A N 1
ATOM 1607 C CA . THR A 1 212 ? 25.337 25.561 6.479 1.00 29.75 212 THR A CA 1
ATOM 1608 C C . THR A 1 212 ? 24.335 26.558 5.895 1.00 29.75 212 THR A C 1
ATOM 1610 O O . THR A 1 212 ? 24.678 27.374 5.044 1.00 29.75 212 THR A O 1
ATOM 1613 N N . ALA A 1 213 ? 23.086 26.500 6.358 1.00 30.34 213 ALA A N 1
ATOM 1614 C CA . ALA A 1 213 ? 22.055 27.473 6.021 1.00 30.34 213 ALA A CA 1
ATOM 1615 C C . ALA A 1 213 ? 22.122 28.671 6.982 1.00 30.34 213 ALA A C 1
ATOM 1617 O O . ALA A 1 213 ? 21.790 28.557 8.162 1.00 30.34 213 ALA A O 1
ATOM 1618 N N . THR A 1 214 ? 22.532 29.831 6.474 1.00 31.80 214 THR A N 1
ATOM 1619 C CA . THR A 1 214 ? 22.320 31.139 7.104 1.00 31.80 214 THR A CA 1
ATOM 1620 C C . THR A 1 214 ? 21.037 31.758 6.542 1.00 31.80 214 THR A C 1
ATOM 1622 O O . THR A 1 214 ? 20.905 31.972 5.340 1.00 31.80 214 THR A O 1
ATOM 1625 N N . GLY A 1 215 ? 20.054 32.008 7.413 1.00 29.28 215 GLY A N 1
ATOM 1626 C CA . GLY A 1 215 ? 18.812 32.709 7.064 1.00 29.28 215 GLY A CA 1
ATOM 1627 C C . GLY A 1 215 ? 18.969 34.234 7.023 1.00 29.28 215 GLY A C 1
ATOM 1628 O O . GLY A 1 215 ? 19.962 34.780 7.510 1.00 29.28 215 GLY A O 1
ATOM 1629 N N . PRO A 1 216 ? 17.934 34.938 6.534 1.00 33.97 216 PRO A N 1
ATOM 1630 C CA . PRO A 1 216 ? 17.291 35.916 7.408 1.00 33.97 216 PRO A CA 1
ATOM 1631 C C . PRO A 1 216 ? 15.754 35.848 7.371 1.00 33.97 216 PRO A C 1
ATOM 1633 O O . PRO A 1 216 ? 15.134 35.302 6.463 1.00 33.97 216 PRO A O 1
ATOM 1636 N N . GLY A 1 217 ? 15.153 36.373 8.440 1.00 30.30 217 GLY A N 1
ATOM 1637 C CA . GLY A 1 217 ? 13.769 36.141 8.844 1.00 30.30 217 GLY A CA 1
ATOM 1638 C C . GLY A 1 217 ? 12.671 36.815 8.014 1.00 30.30 217 GLY A C 1
ATOM 1639 O O . GLY A 1 217 ? 12.875 37.805 7.318 1.00 30.30 217 GLY A O 1
ATOM 1640 N N . GLY A 1 218 ? 11.452 36.293 8.178 1.00 28.41 218 GLY A N 1
ATOM 1641 C CA . GLY A 1 218 ? 10.254 36.782 7.499 1.00 28.41 218 GLY A CA 1
ATOM 1642 C C . GLY A 1 218 ? 8.951 36.267 8.117 1.00 28.41 218 GLY A C 1
ATOM 1643 O O . GLY A 1 218 ? 8.419 35.250 7.704 1.00 28.41 218 GLY A O 1
ATOM 1644 N N . ARG A 1 219 ? 8.472 36.995 9.131 1.00 32.41 219 ARG A N 1
ATOM 1645 C CA . ARG A 1 219 ? 7.106 37.105 9.691 1.00 32.41 219 ARG A CA 1
ATOM 1646 C C . ARG A 1 219 ? 6.007 36.085 9.307 1.00 32.41 219 ARG A C 1
ATOM 1648 O O . ARG A 1 219 ? 5.463 36.066 8.211 1.00 32.41 219 ARG A O 1
ATOM 1655 N N . ASN A 1 220 ? 5.546 35.439 10.375 1.00 34.44 220 ASN A N 1
ATOM 1656 C CA . ASN A 1 220 ? 4.239 34.851 10.678 1.00 34.44 220 ASN A CA 1
ATOM 1657 C C . ASN A 1 220 ? 3.014 35.521 9.996 1.00 34.44 220 ASN A C 1
ATOM 1659 O O . ASN A 1 220 ? 2.721 36.689 10.263 1.00 34.44 220 ASN A O 1
ATOM 1663 N N . ARG A 1 221 ? 2.226 34.756 9.221 1.00 33.47 221 ARG A N 1
ATOM 1664 C CA . ARG A 1 221 ? 0.775 34.969 9.043 1.00 33.47 221 ARG A CA 1
ATOM 1665 C C . ARG A 1 221 ? 0.052 33.627 8.914 1.00 33.47 221 ARG A C 1
ATOM 1667 O O . ARG A 1 221 ? 0.233 32.897 7.947 1.00 33.47 221 ARG A O 1
ATOM 1674 N N . ARG A 1 222 ? -0.815 33.355 9.890 1.00 37.38 222 ARG A N 1
ATOM 1675 C CA . ARG A 1 222 ? -1.822 32.291 9.872 1.00 37.38 222 ARG A CA 1
ATOM 1676 C C . ARG A 1 222 ? -2.775 32.491 8.689 1.00 37.38 222 ARG A C 1
ATOM 1678 O O . ARG A 1 222 ? -3.376 33.558 8.573 1.00 37.38 222 ARG A O 1
ATOM 1685 N N . ARG A 1 223 ? -2.973 31.457 7.873 1.00 33.66 223 ARG A N 1
ATOM 1686 C CA . ARG A 1 223 ? -4.186 31.261 7.067 1.00 33.66 223 ARG A CA 1
ATOM 1687 C C . ARG A 1 223 ? -4.535 29.779 7.108 1.00 33.66 223 ARG A C 1
ATOM 1689 O O . ARG A 1 223 ? -3.763 28.954 6.636 1.00 33.66 223 ARG A O 1
ATOM 1696 N N . GLY A 1 224 ? -5.663 29.463 7.740 1.00 31.50 224 GLY A N 1
ATOM 1697 C CA . GLY A 1 224 ? -6.258 28.135 7.685 1.00 31.50 224 GLY A CA 1
ATOM 1698 C C . GLY A 1 224 ? -6.771 27.866 6.275 1.00 31.50 224 GLY A C 1
ATOM 1699 O O . GLY A 1 224 ? -7.422 28.729 5.685 1.00 31.50 224 GLY A O 1
ATOM 1700 N N . LEU A 1 225 ? -6.456 26.689 5.742 1.00 30.45 225 LEU A N 1
ATOM 1701 C CA . LEU A 1 225 ? -7.116 26.158 4.559 1.00 30.45 225 LEU A CA 1
ATOM 1702 C C . LEU A 1 225 ? -8.250 25.244 5.020 1.00 30.45 225 LEU A C 1
ATOM 1704 O O . LEU A 1 225 ? -8.019 24.207 5.636 1.00 30.45 225 LEU A O 1
ATOM 1708 N N . ALA A 1 226 ? -9.472 25.678 4.731 1.00 31.75 226 ALA A N 1
ATOM 1709 C CA . ALA A 1 226 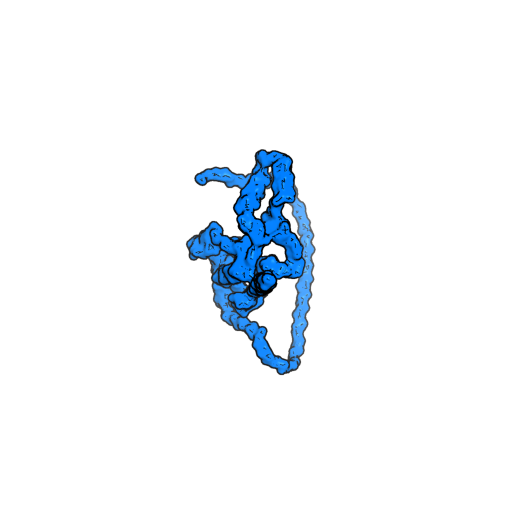? -10.674 24.867 4.790 1.00 31.75 226 ALA A CA 1
ATOM 1710 C C . ALA A 1 226 ? -10.793 24.057 3.490 1.00 31.75 226 ALA A C 1
ATOM 1712 O O . ALA A 1 226 ? -10.573 24.589 2.402 1.00 31.75 226 ALA A O 1
ATOM 1713 N N . TRP A 1 227 ? -11.149 22.780 3.614 1.00 31.73 227 TRP A N 1
ATOM 1714 C CA . TRP A 1 227 ? -11.499 21.910 2.493 1.00 31.73 227 TRP A CA 1
ATOM 1715 C C . TRP A 1 227 ? -12.990 22.078 2.157 1.00 31.73 227 TRP A C 1
ATOM 1717 O O . TRP A 1 227 ? -13.811 22.010 3.077 1.00 31.73 227 TRP A O 1
ATOM 1727 N N . PRO A 1 228 ? -13.386 22.296 0.890 1.00 40.28 228 PRO A N 1
ATOM 1728 C CA . PRO A 1 228 ? -14.793 22.392 0.537 1.00 40.28 228 PRO A CA 1
ATOM 1729 C C . PRO A 1 228 ? -15.404 20.992 0.393 1.00 40.28 228 PRO A C 1
ATOM 1731 O O . PRO A 1 228 ? -15.006 20.199 -0.457 1.00 40.28 228 PRO A O 1
ATOM 1734 N N . LEU A 1 229 ? -16.404 20.708 1.228 1.00 35.97 229 LEU A N 1
ATOM 1735 C CA . LEU A 1 229 ? -17.326 19.590 1.057 1.00 35.97 229 LEU A CA 1
ATOM 1736 C C . LEU A 1 229 ? -18.489 20.002 0.139 1.00 35.97 229 LEU A C 1
ATOM 1738 O O . LEU A 1 229 ? -19.239 20.919 0.464 1.00 35.97 229 LEU A O 1
ATOM 1742 N N . GLY A 1 230 ? -18.663 19.234 -0.939 1.00 33.81 230 GLY A N 1
ATOM 1743 C CA . GLY A 1 230 ? -19.966 18.827 -1.475 1.00 33.81 230 GLY A CA 1
ATOM 1744 C C . GLY A 1 230 ? -20.635 19.715 -2.529 1.00 33.81 230 GLY A C 1
ATOM 1745 O O . GLY A 1 230 ? -20.918 20.887 -2.291 1.00 33.81 230 GLY A O 1
ATOM 1746 N N . ARG A 1 231 ? -21.025 19.087 -3.648 1.00 35.53 231 ARG A N 1
ATOM 1747 C CA . ARG A 1 231 ? -22.433 18.821 -4.021 1.00 35.53 231 ARG A CA 1
ATOM 1748 C C . ARG A 1 231 ? -22.489 17.977 -5.303 1.00 35.53 231 ARG A C 1
ATOM 1750 O O . ARG A 1 231 ? -21.803 18.292 -6.271 1.00 35.53 231 ARG A O 1
ATOM 1757 N N . GLY A 1 232 ? -23.324 16.943 -5.271 1.00 39.06 232 GLY A N 1
ATOM 1758 C CA . GLY A 1 232 ? -23.616 15.996 -6.346 1.00 39.06 232 GLY A CA 1
ATOM 1759 C C . GLY A 1 232 ? -24.287 14.778 -5.748 1.00 39.06 232 GLY A C 1
ATOM 1760 O O . GLY A 1 232 ? -23.531 13.943 -5.215 1.00 39.06 232 GLY A O 1
#

Secondary structure (DSSP, 8-state):
-----------------PPP-----PPPHHHHHSS-TTSSPPPHHHHHHHHHHHHHH-TTEEEEEEEE-TT-PEEEEEEE--HHHHTTHHHHHHHHHHHTSTTS-HHHHHHHHHHSPEEEEEE--SSTT-TTHHHHHHHHHHHHHHT-TT-TTHHHHEEEEEES-S-HHHHHHHHHHHHHHH---------S---------------------------------PPPP---

Radius of gyration: 27.42 Å; chains: 1; bounding box: 72×109×56 Å

pLDDT: mean 79.86, std 25.86, range [28.41, 98.75]

Foldseek 3Di:
DDDDDDDDDDDDDDPPPPDPPPPQDQDALCNQVVAAQPPAQQAPVSLVRNLVSRQVRFLQWDKDFPDADPVGHTFIKTWGAHNVCVVCVVVLVVLVVLLPDPPRDPVSNVVSVVPHADEAEAEFAPQLQPRCGLSVLSVVSSCSRNVHPVNPCVRVRYTYIYGSHRCSVNNNVNRVVVCVVVDDDPRPPPDDDDDDDDDDDDDDDDDDDDDDDDDDDDDDDDDDDDDDDDDD

Sequence (232 aa):
MIRTRTRWLVALAPALLGAPLAAQTIPSPRDVLGYDLGADFTSYAGVARYARALADASPYVDLRVYGRTPEGRELLHLVIARPDYLARLDDILARLAELARPDTPPERARQIAATTPALVVFTYGIHGNESSSTEAALWTAYDLARGAPGTEGLLDSLVVILDPVANPDGR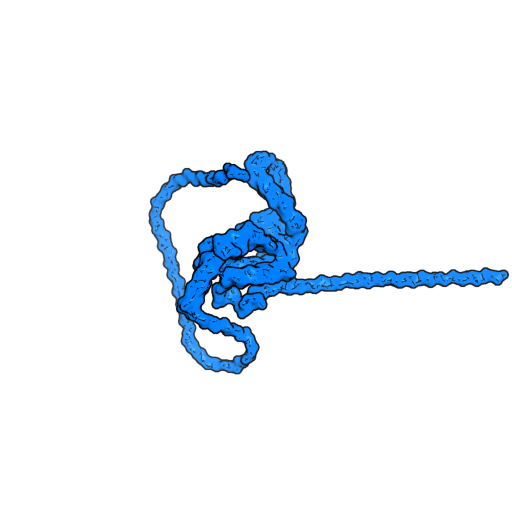ERYVQWFRSVVGPRRIRSLGRGSTANRGPGVATTISSSTSTATGPGGRNRRRGLAWPLGRG